Protein AF-0000000085128603 (afdb_homodimer)

Sequence (292 aa):
MKSALQQNFLMQQLGHCTRLAHATVRPHYAKHMLALDLKPSEFAVLSLISANPGASQRQIAETVMISQPNMAALMERLQVRGLLRREADPADRRLSLLYLTAEGERLHEEAAAQVEILEQEASRMLSAEDKQQLLRLLHKMIDCAGMKSALQQNFLMQQLGHCTRLAHATVRPHYAKHMLALDLKPSEFAVLSLISANPGASQRQIAETVMISQPNMAALMERLQVRGLLRREADPADRRLSLLYLTAEGERLHEEAAAQVEILEQEASRMLSAEDKQQLLRLLHKMIDCAG

Nearest PDB structures (foldseek):
  6c2s-assembly2_C  TM=9.410E-01  e=2.037E-11  Rhodopseudomonas palustris CGA009
  3bpx-assembly1_A  TM=8.427E-01  e=3.928E-09  unclassified
  7kfq-assembly1_A  TM=8.462E-01  e=2.223E-08  Variovorax paradoxus
  3bpv-assembly1_A-2  TM=8.275E-01  e=1.197E-08  unclassified
  5x80-assembly1_B  TM=7.811E-01  e=3.223E-08  Mycobacterium tuberculosis H37Rv

Radius of gyration: 20.98 Å; Cα contacts (8 Å, |Δi|>4): 357; chains: 2; bounding box: 38×61×46 Å

Foldseek 3Di:
DPDDDDCVVQCPDPVSVVVVVVVVLQVLLCVLCVVLPADPLRLQLLVVCAVPFFDWLVVSCVVSVHDSVVSVVSVVVCVVVVQKDWDADPVHRVTITIHGDPNNVVSSVVSVVSVVVSVVVVCVVPDPVRVVVVVVVVVVVVVVVD/DPDDDDCVVQCPDPVSVVVVVVVVLQVLLCVLCVVLPADPLRLQLLVVCAVPFFDWLVVSCVVSVHDSVRSVVSVVVCVVVVQKDWDADPVHRVTITIHGDPNNVVSSVVSVVSVVVSVVVSCVVPDPVRVVVVVVVVVVVVVVVD

Secondary structure (DSSP, 8-state):
-------TTGGG-HHHHHHHHHHHHHHHHHHHHGGGT--HHHHHHHHHHHHSTT-BHHHHHHHHT--HHHHHHHHHHHHHTTSEEEEE-SS-TTSEEEEE-HHHHHHHHHHHHHHHHHHHHHGGGS-HHHHHHHHHHHHHHHHHH-/-------TTGGG-HHHHHHHHHHHHHHHHHHHHGGGT--HHHHHHHHHHHHSTT-BHHHHHHHHT--HHHHHHHHHHHHHTTSEEEEE-SS-TTSEEEEE-HHHHHHHHHHHHHHHHHHHHHGGGS-HHHHHHHHHHHHHHHHHH-

Structure (mmCIF, N/CA/C/O backbone):
data_AF-0000000085128603-model_v1
#
loop_
_entity.id
_entity.type
_entity.pdbx_description
1 polymer 'Transcriptional regulator, MarR family'
#
loop_
_atom_site.group_PDB
_atom_site.id
_atom_site.type_symbol
_atom_site.label_atom_id
_atom_site.label_alt_id
_atom_site.label_comp_id
_atom_site.label_asym_id
_atom_site.label_entity_id
_atom_site.label_seq_id
_atom_site.pdbx_PDB_ins_code
_atom_site.Cartn_x
_atom_site.Cartn_y
_atom_site.Cartn_z
_atom_site.occupancy
_atom_site.B_iso_or_equiv
_atom_site.auth_seq_id
_atom_site.auth_comp_id
_atom_site.auth_asym_id
_atom_site.auth_atom_id
_atom_site.pdbx_PDB_model_num
ATOM 1 N N . MET A 1 1 ? 19.844 19.734 14.172 1 32.62 1 MET A N 1
ATOM 2 C CA . MET A 1 1 ? 19.438 18.344 14.094 1 32.62 1 MET A CA 1
ATOM 3 C C . MET A 1 1 ? 18 18.219 13.594 1 32.62 1 MET A C 1
ATOM 5 O O . MET A 1 1 ? 17.062 18.688 14.258 1 32.62 1 MET A O 1
ATOM 9 N N . LYS A 1 2 ? 17.594 18.672 12.32 1 47.44 2 LYS A N 1
ATOM 10 C CA . LYS A 1 2 ? 16.297 19.031 11.734 1 47.44 2 LYS A CA 1
ATOM 11 C C . LYS A 1 2 ? 15.195 18.094 12.219 1 47.44 2 LYS A C 1
ATOM 13 O O . LYS A 1 2 ? 15.32 16.875 12.117 1 47.44 2 LYS A O 1
ATOM 18 N N . SER A 1 3 ? 14.438 18.438 13.328 1 58 3 SER A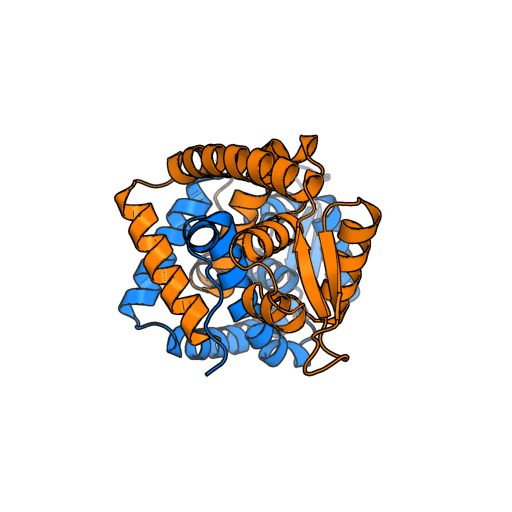 N 1
ATOM 19 C CA . SER A 1 3 ? 13.531 17.75 14.242 1 58 3 SER A CA 1
ATOM 20 C C . SER A 1 3 ? 12.445 17 13.477 1 58 3 SER A C 1
ATOM 22 O O . SER A 1 3 ? 11.977 17.469 12.438 1 58 3 SER A O 1
ATOM 24 N N . ALA A 1 4 ? 12.398 15.664 13.711 1 80.25 4 ALA A N 1
ATOM 25 C CA . ALA A 1 4 ? 11.359 14.797 13.172 1 80.25 4 ALA A CA 1
ATOM 26 C C . ALA A 1 4 ? 9.984 15.453 13.273 1 80.25 4 ALA A C 1
ATOM 28 O O . ALA A 1 4 ? 9.656 16.078 14.281 1 80.25 4 ALA A O 1
ATOM 29 N N . LEU A 1 5 ? 9.336 15.688 12.227 1 92.81 5 LEU A N 1
ATOM 30 C CA . LEU A 1 5 ? 8 16.281 12.18 1 92.81 5 LEU A CA 1
ATOM 31 C C . LEU A 1 5 ? 7.062 15.562 13.148 1 92.81 5 LEU A C 1
ATOM 33 O O . LEU A 1 5 ? 7.211 14.367 13.398 1 92.81 5 LEU A O 1
ATOM 37 N N . GLN A 1 6 ? 6.195 16.422 13.773 1 94.31 6 GLN A N 1
ATOM 38 C CA . GLN A 1 6 ? 5.133 15.828 14.586 1 94.31 6 GLN A CA 1
ATOM 39 C C . GLN A 1 6 ? 4.168 15.016 13.727 1 94.31 6 GLN A C 1
ATOM 41 O O . GLN A 1 6 ? 3.514 15.562 12.836 1 94.31 6 GLN A O 1
ATOM 46 N N . GLN A 1 7 ? 4.125 13.742 14 1 94.19 7 GLN A N 1
ATOM 47 C CA . GLN A 1 7 ? 3.328 12.836 13.18 1 94.19 7 GLN A CA 1
ATOM 48 C C . GLN A 1 7 ? 2.363 12.023 14.039 1 94.19 7 GLN A C 1
ATOM 50 O O . GLN A 1 7 ? 1.853 10.992 13.602 1 94.19 7 GLN A O 1
ATOM 55 N N . ASN A 1 8 ? 2.09 12.445 15.203 1 91.88 8 ASN A N 1
ATOM 56 C CA . ASN A 1 8 ? 1.395 11.625 16.188 1 91.88 8 ASN A CA 1
ATOM 57 C C . ASN A 1 8 ? 0.028 11.172 15.688 1 91.88 8 ASN A C 1
ATOM 59 O O . ASN A 1 8 ? -0.322 10 15.797 1 91.88 8 ASN A O 1
ATOM 63 N N . PHE A 1 9 ? -0.714 12.055 15.148 1 94 9 PHE A N 1
ATOM 64 C CA . PHE A 1 9 ? -2.049 11.719 14.664 1 94 9 PHE A CA 1
ATOM 65 C C . PHE A 1 9 ? -1.979 10.672 13.562 1 94 9 PHE A C 1
ATOM 67 O O . PHE A 1 9 ? -2.656 9.641 13.633 1 94 9 PHE A O 1
ATOM 74 N N . LEU A 1 10 ? -1.065 10.859 12.617 1 94.25 10 LEU A N 1
ATOM 75 C CA . LEU A 1 10 ? -0.979 9.992 11.445 1 94.25 10 LEU A CA 1
ATOM 76 C C . LEU A 1 10 ? -0.472 8.609 11.82 1 94.25 10 LEU A C 1
ATOM 78 O O . LEU A 1 10 ? -0.972 7.598 11.32 1 94.25 10 LEU A O 1
ATOM 82 N N . MET A 1 11 ? 0.439 8.578 12.773 1 94.62 11 MET A N 1
ATOM 83 C CA . MET A 1 11 ? 1.105 7.32 13.102 1 94.62 11 MET A CA 1
ATOM 84 C C . MET A 1 11 ? 0.212 6.445 13.977 1 94.62 11 MET A C 1
ATOM 86 O O . MET A 1 11 ? 0.561 5.305 14.281 1 94.62 11 MET A O 1
ATOM 90 N N . GLN A 1 12 ? -0.969 6.969 14.273 1 92.75 12 GLN A N 1
ATOM 91 C CA . GLN A 1 12 ? -1.958 6.172 14.992 1 92.75 12 GLN A CA 1
ATOM 92 C C . GLN A 1 12 ? -3.018 5.621 14.039 1 92.75 12 GLN A C 1
ATOM 94 O O . GLN A 1 12 ? -3.908 4.879 14.461 1 92.75 12 GLN A O 1
ATOM 99 N N . GLN A 1 13 ? -2.959 6.016 12.859 1 91.56 13 GLN A N 1
ATOM 100 C CA . GLN A 1 13 ? -3.916 5.555 11.859 1 91.56 13 GLN A CA 1
ATOM 101 C C . GLN A 1 13 ? -3.391 4.328 11.117 1 91.56 13 GLN A C 1
ATOM 103 O O . GLN A 1 13 ? -2.344 4.391 10.469 1 91.56 13 GLN A O 1
ATOM 108 N N . LEU A 1 14 ? -4.121 3.271 11.164 1 89.25 14 LEU A N 1
ATOM 109 C CA . LEU A 1 14 ? -3.711 2.012 10.555 1 89.25 14 LEU A CA 1
ATOM 110 C C . LEU A 1 14 ? -3.535 2.172 9.047 1 89.25 14 LEU A C 1
ATOM 112 O O . LEU A 1 14 ? -2.584 1.641 8.469 1 89.25 14 LEU A O 1
ATOM 116 N N . GLY A 1 15 ? -4.473 2.875 8.453 1 90.19 15 GLY A N 1
ATOM 117 C CA . GLY A 1 15 ? -4.371 3.1 7.023 1 90.19 15 GLY A CA 1
ATOM 118 C C . GLY A 1 15 ? -3.086 3.795 6.617 1 90.19 15 GLY A C 1
ATOM 119 O O . GLY A 1 15 ? -2.436 3.395 5.652 1 90.19 15 GLY A O 1
ATOM 120 N N . HIS A 1 16 ? -2.67 4.797 7.352 1 92.88 16 HIS A N 1
ATOM 121 C CA . HIS A 1 16 ? -1.437 5.527 7.074 1 92.88 16 HIS A CA 1
ATOM 122 C C . HIS A 1 16 ? -0.213 4.648 7.32 1 92.88 16 HIS A C 1
ATOM 124 O O . HIS A 1 16 ? 0.698 4.602 6.488 1 92.88 16 HIS A O 1
ATOM 130 N N . CYS A 1 17 ? -0.199 3.898 8.375 1 93.25 17 CYS A N 1
ATOM 131 C CA . CYS A 1 17 ? 0.954 3.078 8.734 1 93.25 17 CYS A CA 1
ATOM 132 C C . CYS A 1 17 ? 1.127 1.924 7.754 1 93.25 17 CYS A C 1
ATOM 134 O O . CYS A 1 17 ? 2.252 1.555 7.418 1 93.25 17 CYS A O 1
ATOM 136 N N . THR A 1 18 ? 0.013 1.341 7.305 1 92.06 18 THR A N 1
ATOM 137 C CA . THR A 1 18 ? 0.113 0.274 6.316 1 92.06 18 THR A CA 1
ATOM 138 C C . THR A 1 18 ? 0.645 0.813 4.992 1 92.06 18 THR A C 1
ATOM 140 O O . THR A 1 18 ? 1.434 0.15 4.316 1 92.06 18 THR A O 1
ATOM 143 N N . ARG A 1 19 ? 0.209 1.965 4.66 1 92.44 19 ARG A N 1
ATOM 144 C CA . ARG A 1 19 ? 0.72 2.609 3.455 1 92.44 19 ARG A CA 1
ATOM 145 C C . ARG A 1 19 ? 2.223 2.846 3.557 1 92.44 19 ARG A C 1
ATOM 147 O O . ARG A 1 19 ? 2.967 2.553 2.617 1 92.44 19 ARG A O 1
ATOM 154 N N . LEU A 1 20 ? 2.697 3.434 4.648 1 93.12 20 LEU A N 1
ATOM 155 C CA . LEU A 1 20 ? 4.117 3.701 4.844 1 93.12 20 LEU A CA 1
ATOM 156 C C . LEU A 1 20 ? 4.918 2.402 4.867 1 93.12 20 LEU A C 1
ATOM 158 O O . LEU A 1 20 ? 6.016 2.334 4.312 1 93.12 20 LEU A O 1
ATOM 162 N N . ALA A 1 21 ? 4.375 1.409 5.531 1 91.19 21 ALA A N 1
ATOM 163 C CA . ALA A 1 21 ? 5.043 0.112 5.57 1 91.19 21 ALA A CA 1
ATOM 164 C C . ALA A 1 21 ? 5.238 -0.445 4.16 1 91.19 21 ALA A C 1
ATOM 166 O O . ALA A 1 21 ? 6.316 -0.941 3.826 1 91.19 21 ALA A O 1
ATOM 167 N N . HIS A 1 22 ? 4.18 -0.382 3.4 1 90.56 22 HIS A N 1
ATOM 168 C CA . HIS A 1 22 ? 4.273 -0.838 2.018 1 90.56 22 HIS A CA 1
ATOM 169 C C . HIS A 1 22 ? 5.312 -0.032 1.242 1 90.56 22 HIS A C 1
ATOM 171 O O . HIS A 1 22 ? 6.09 -0.595 0.471 1 90.56 22 HIS A O 1
ATOM 177 N N . ALA A 1 23 ? 5.398 1.259 1.469 1 90.06 23 ALA A N 1
ATOM 178 C CA . ALA A 1 23 ? 6.336 2.141 0.783 1 90.06 23 ALA A CA 1
ATOM 179 C C . ALA A 1 23 ? 7.777 1.805 1.157 1 90.06 23 ALA A C 1
ATOM 181 O O . ALA A 1 23 ? 8.695 2 0.358 1 90.06 23 ALA A O 1
ATOM 182 N N . THR A 1 24 ? 7.992 1.312 2.318 1 87.62 24 THR A N 1
ATOM 183 C CA . THR A 1 24 ? 9.32 0.945 2.793 1 87.62 24 THR A CA 1
ATOM 184 C C . THR A 1 24 ? 9.844 -0.277 2.045 1 87.62 24 THR A C 1
ATOM 186 O O . THR A 1 24 ? 11.055 -0.405 1.82 1 87.62 24 THR A O 1
ATOM 189 N N . VAL A 1 25 ? 8.922 -1.116 1.604 1 85.62 25 VAL A N 1
ATOM 190 C CA . VAL A 1 25 ? 9.32 -2.391 1.017 1 85.62 25 VAL A CA 1
ATOM 191 C C . VAL A 1 25 ? 9.477 -2.238 -0.496 1 85.62 25 VAL A C 1
ATOM 193 O O . VAL A 1 25 ? 10.258 -2.953 -1.122 1 85.62 25 VAL A O 1
ATOM 196 N N . ARG A 1 26 ? 8.758 -1.316 -1.079 1 86.75 26 ARG A N 1
ATOM 197 C CA . ARG A 1 26 ? 8.641 -1.174 -2.525 1 86.75 26 ARG A CA 1
ATOM 198 C C . ARG A 1 26 ? 10 -0.926 -3.168 1 86.75 26 ARG A C 1
ATOM 200 O O . ARG A 1 26 ? 10.336 -1.54 -4.184 1 86.75 26 ARG A O 1
ATOM 207 N N . PRO A 1 27 ? 10.867 -0.055 -2.551 1 84.06 27 PRO A N 1
ATOM 208 C CA . PRO A 1 27 ? 12.172 0.168 -3.178 1 84.06 27 PRO A CA 1
ATOM 209 C C . PRO A 1 27 ? 13.055 -1.078 -3.164 1 84.06 27 PRO A C 1
ATOM 211 O O . PRO A 1 27 ? 13.844 -1.288 -4.086 1 84.06 27 PRO A O 1
ATOM 214 N N . HIS A 1 28 ? 12.953 -1.893 -2.18 1 83.81 28 HIS A N 1
ATOM 215 C CA . HIS A 1 28 ? 13.711 -3.135 -2.113 1 83.81 28 HIS A CA 1
ATOM 216 C C . HIS A 1 28 ? 13.25 -4.125 -3.176 1 83.81 28 HIS A C 1
ATOM 218 O O . HIS A 1 28 ? 14.062 -4.816 -3.785 1 83.81 28 HIS A O 1
ATOM 224 N N . TYR A 1 29 ? 11.977 -4.172 -3.354 1 86.5 29 TYR A N 1
ATOM 225 C CA . TYR A 1 29 ? 11.438 -5.02 -4.414 1 86.5 29 TYR A CA 1
ATOM 226 C C . TYR A 1 29 ? 11.93 -4.559 -5.781 1 86.5 29 TYR A C 1
ATOM 228 O O . TYR A 1 29 ? 12.391 -5.375 -6.586 1 86.5 29 TYR A O 1
ATOM 236 N N . ALA A 1 30 ? 11.852 -3.277 -6.016 1 84.31 30 ALA A N 1
ATOM 237 C CA . ALA A 1 30 ? 12.266 -2.715 -7.297 1 84.31 30 ALA A CA 1
ATOM 238 C C . ALA A 1 30 ? 13.734 -3.039 -7.59 1 84.31 30 ALA A C 1
ATOM 240 O O . ALA A 1 30 ? 14.078 -3.383 -8.719 1 84.31 30 ALA A O 1
ATOM 241 N N . LYS A 1 31 ? 14.5 -2.912 -6.613 1 84.56 31 LYS A N 1
ATOM 242 C CA . LYS A 1 31 ? 15.922 -3.17 -6.766 1 84.56 31 LYS A CA 1
ATOM 243 C C . LYS A 1 31 ? 16.188 -4.625 -7.152 1 84.56 31 LYS A C 1
ATOM 245 O O . LYS A 1 31 ? 16.969 -4.898 -8.062 1 84.56 31 LYS A O 1
ATOM 250 N N . HIS A 1 32 ? 15.477 -5.547 -6.488 1 85.06 32 HIS A N 1
ATOM 251 C CA . HIS A 1 32 ? 15.742 -6.969 -6.68 1 85.06 32 HIS A CA 1
ATOM 252 C C . HIS A 1 32 ? 15.016 -7.508 -7.906 1 85.06 32 HIS A C 1
ATOM 254 O O . HIS A 1 32 ? 15.484 -8.445 -8.547 1 85.06 32 HIS A O 1
ATOM 260 N N . MET A 1 33 ? 13.922 -6.848 -8.305 1 88.44 33 MET A N 1
ATOM 261 C CA . MET A 1 33 ? 13.078 -7.398 -9.359 1 88.44 33 MET A CA 1
ATOM 262 C C . MET A 1 33 ? 13.289 -6.652 -10.672 1 88.44 33 MET A C 1
ATOM 264 O O . MET A 1 33 ? 12.703 -7.008 -11.695 1 88.44 33 MET A O 1
ATOM 268 N N . LEU A 1 34 ? 14.141 -5.633 -10.602 1 81.44 34 LEU A N 1
ATOM 269 C CA . LEU A 1 34 ? 14.406 -4.801 -11.766 1 81.44 34 LEU A CA 1
ATOM 270 C C . LEU A 1 34 ? 14.828 -5.656 -12.961 1 81.44 34 LEU A C 1
ATOM 272 O O . LEU A 1 34 ? 14.32 -5.473 -14.07 1 81.44 34 LEU A O 1
ATOM 276 N N . ALA A 1 35 ? 15.672 -6.602 -12.75 1 84.75 35 ALA A N 1
ATOM 277 C CA . ALA A 1 35 ? 16.25 -7.422 -13.812 1 84.75 35 ALA A CA 1
ATOM 278 C C . ALA A 1 35 ? 15.195 -8.352 -14.422 1 84.75 35 ALA A C 1
ATOM 280 O O . ALA A 1 35 ? 15.328 -8.773 -15.57 1 84.75 35 ALA A O 1
ATOM 281 N N . LEU A 1 36 ? 14.148 -8.633 -13.703 1 91.25 36 LEU A N 1
ATOM 282 C CA . LEU A 1 36 ? 13.156 -9.602 -14.156 1 91.25 36 LEU A CA 1
ATOM 283 C C . LEU A 1 36 ? 11.953 -8.906 -14.781 1 91.25 36 LEU A C 1
ATOM 285 O O . LEU A 1 36 ? 11.094 -9.555 -15.375 1 91.25 36 LEU A O 1
ATOM 289 N N . ASP A 1 37 ? 11.891 -7.621 -14.695 1 89.94 37 ASP A N 1
ATOM 290 C CA . ASP A 1 37 ? 10.805 -6.816 -15.25 1 89.94 37 ASP A CA 1
ATOM 291 C C . ASP A 1 37 ? 9.445 -7.328 -14.773 1 89.94 37 ASP A C 1
ATOM 293 O O . ASP A 1 37 ? 8.547 -7.566 -15.586 1 89.94 37 ASP A O 1
ATOM 297 N N . LEU A 1 38 ? 9.297 -7.641 -13.539 1 93.31 38 LEU A N 1
ATOM 298 C CA . LEU A 1 38 ? 8.07 -8.125 -12.914 1 93.31 38 LEU A CA 1
ATOM 299 C C . LEU A 1 38 ? 7.617 -7.188 -11.805 1 93.31 38 LEU A C 1
ATOM 301 O O . LEU A 1 38 ? 8.359 -6.949 -10.844 1 93.31 38 LEU A O 1
ATOM 305 N N . LYS A 1 39 ? 6.488 -6.629 -11.961 1 92.75 39 LYS A N 1
ATOM 306 C CA . LYS A 1 39 ? 5.887 -5.84 -10.891 1 92.75 39 LYS A CA 1
ATOM 307 C C . LYS A 1 39 ? 5.375 -6.734 -9.766 1 92.75 39 LYS A C 1
ATOM 309 O O . LYS A 1 39 ? 5.113 -7.922 -9.977 1 92.75 39 LYS A O 1
ATOM 314 N N . PRO A 1 40 ? 5.203 -6.148 -8.586 1 92.75 40 PRO A N 1
ATOM 315 C CA . PRO A 1 40 ? 4.746 -6.945 -7.449 1 92.75 40 PRO A CA 1
ATOM 316 C C . PRO A 1 40 ? 3.428 -7.664 -7.723 1 92.75 40 PRO A C 1
ATOM 318 O O . PRO A 1 40 ? 3.275 -8.836 -7.375 1 92.75 40 PRO A O 1
ATOM 321 N N . SER A 1 41 ? 2.479 -6.957 -8.359 1 94 41 SER A N 1
ATOM 322 C CA . SER A 1 41 ? 1.188 -7.566 -8.664 1 94 41 SER A CA 1
ATOM 323 C C . SER A 1 41 ? 1.341 -8.703 -9.672 1 94 41 SER A C 1
ATOM 325 O O . SER A 1 41 ? 0.648 -9.719 -9.586 1 94 41 SER A O 1
ATOM 327 N N . GLU A 1 42 ? 2.191 -8.492 -10.633 1 95.5 42 GLU A N 1
ATOM 328 C CA . GLU A 1 42 ? 2.445 -9.547 -11.609 1 95.5 42 GLU A CA 1
ATOM 329 C C . GLU A 1 42 ? 3.082 -10.766 -10.961 1 95.5 42 GLU A C 1
ATOM 331 O O . GLU A 1 42 ? 2.707 -11.906 -11.266 1 95.5 42 GLU A O 1
ATOM 336 N N . PHE A 1 43 ? 4.027 -10.492 -10.117 1 95.88 43 PHE A N 1
ATOM 337 C CA . PHE A 1 43 ? 4.652 -11.586 -9.383 1 95.88 43 PHE A CA 1
ATOM 338 C C . PHE A 1 43 ? 3.615 -12.352 -8.562 1 95.88 43 PHE A C 1
ATOM 340 O O . PHE A 1 43 ? 3.613 -13.586 -8.547 1 95.88 43 PHE A O 1
ATOM 347 N N . ALA A 1 44 ? 2.789 -11.664 -7.844 1 96.69 44 ALA A N 1
ATOM 348 C CA . ALA A 1 44 ? 1.752 -12.289 -7.027 1 96.69 44 ALA A CA 1
ATOM 349 C C . ALA A 1 44 ? 0.838 -13.164 -7.883 1 96.69 44 ALA A C 1
ATOM 351 O O . ALA A 1 44 ? 0.489 -14.281 -7.484 1 96.69 44 ALA A O 1
ATOM 352 N N . VAL A 1 45 ? 0.512 -12.672 -9.023 1 97.19 45 VAL A N 1
ATOM 353 C CA . VAL A 1 45 ? -0.376 -13.398 -9.922 1 97.19 45 VAL A CA 1
ATOM 354 C C . VAL A 1 45 ? 0.313 -14.664 -10.422 1 97.19 45 VAL A C 1
ATOM 356 O O . VAL A 1 45 ? -0.269 -15.75 -10.375 1 97.19 45 VAL A O 1
ATOM 359 N N . LEU A 1 46 ? 1.561 -14.539 -10.867 1 97.75 46 LEU A N 1
ATOM 360 C CA . LEU A 1 46 ? 2.312 -15.711 -11.305 1 97.75 46 LEU A CA 1
ATOM 361 C C . LEU A 1 46 ? 2.414 -16.734 -10.188 1 97.75 46 LEU A C 1
ATOM 363 O O . LEU A 1 46 ? 2.273 -17.938 -10.43 1 97.75 46 LEU A O 1
ATOM 367 N N . SER A 1 47 ? 2.674 -16.266 -9.031 1 97.94 47 SER A N 1
ATOM 368 C CA . SER A 1 47 ? 2.807 -17.156 -7.875 1 97.94 47 SER A CA 1
ATOM 369 C C . SER A 1 47 ? 1.509 -17.906 -7.602 1 97.94 47 SER A C 1
ATOM 371 O O . SER A 1 47 ? 1.529 -19.109 -7.324 1 97.94 47 SER A O 1
ATOM 373 N N . LEU A 1 48 ? 0.371 -17.234 -7.688 1 97.62 48 LEU A N 1
ATOM 374 C CA . LEU A 1 48 ? -0.923 -17.859 -7.438 1 97.62 48 LEU A CA 1
ATOM 375 C C . LEU A 1 48 ? -1.242 -18.891 -8.508 1 97.62 48 LEU A C 1
ATOM 377 O O . LEU A 1 48 ? -1.719 -19.984 -8.195 1 97.62 48 LEU A O 1
ATOM 381 N N . ILE A 1 49 ? -0.995 -18.516 -9.727 1 98 49 ILE A N 1
ATOM 382 C CA . ILE A 1 49 ? -1.271 -19.453 -10.82 1 98 49 ILE A CA 1
ATOM 383 C C . ILE A 1 49 ? -0.387 -20.688 -10.688 1 98 49 ILE A C 1
ATOM 385 O O . ILE A 1 49 ? -0.857 -21.812 -10.859 1 98 49 ILE A O 1
ATOM 389 N N . SER A 1 50 ? 0.9 -20.469 -10.422 1 98.06 50 SER A N 1
ATOM 390 C CA . SER A 1 50 ? 1.834 -21.562 -10.242 1 98.06 50 SER A CA 1
ATOM 391 C C . SER A 1 50 ? 1.344 -22.531 -9.172 1 98.06 50 SER A C 1
ATOM 393 O O . SER A 1 50 ? 1.394 -23.75 -9.359 1 98.06 50 SER A O 1
ATOM 395 N N . ALA A 1 51 ? 0.824 -22.016 -8.102 1 97.56 51 ALA A N 1
ATOM 396 C CA . ALA A 1 51 ? 0.387 -22.812 -6.961 1 97.56 51 ALA A CA 1
ATOM 397 C C . ALA A 1 51 ? -1.006 -23.391 -7.199 1 97.56 51 ALA A C 1
ATOM 399 O O . ALA A 1 51 ? -1.436 -24.297 -6.488 1 97.56 51 ALA A O 1
ATOM 400 N N . ASN A 1 52 ? -1.772 -22.828 -8.148 1 97.75 52 ASN A N 1
ATOM 401 C CA . ASN A 1 52 ? -3.158 -23.219 -8.398 1 97.75 52 ASN A CA 1
ATOM 402 C C . ASN A 1 52 ? -3.439 -23.344 -9.891 1 97.75 52 ASN A C 1
ATOM 404 O O . ASN A 1 52 ? -4.281 -22.625 -10.438 1 97.75 52 ASN A O 1
ATOM 408 N N . PRO A 1 53 ? -2.771 -24.328 -10.555 1 97.31 53 PRO A N 1
ATOM 409 C CA . PRO A 1 53 ? -3.053 -24.484 -11.984 1 97.31 53 PRO A CA 1
ATOM 410 C C . PRO A 1 53 ? -4.539 -24.703 -12.273 1 97.31 53 PRO A C 1
ATOM 412 O O . PRO A 1 53 ? -5.188 -25.516 -11.602 1 97.31 53 PRO A O 1
ATOM 415 N N . GLY A 1 54 ? -5.051 -23.844 -13.164 1 96.44 54 GLY A N 1
ATOM 416 C CA . GLY A 1 54 ? -6.445 -23.984 -13.539 1 96.44 54 GLY A CA 1
ATOM 417 C C . GLY A 1 54 ? -7.367 -23.062 -12.781 1 96.44 54 GLY A C 1
ATOM 418 O O . GLY A 1 54 ? -8.586 -23.062 -13 1 96.44 54 GLY A O 1
ATOM 419 N N . ALA A 1 55 ? -6.836 -22.25 -11.898 1 96.12 55 ALA A N 1
ATOM 420 C CA . ALA A 1 55 ? -7.656 -21.25 -11.234 1 96.12 55 ALA A CA 1
ATOM 421 C C . ALA A 1 55 ? -8.188 -20.219 -12.234 1 96.12 55 ALA A C 1
ATOM 423 O O . ALA A 1 55 ? -7.512 -19.891 -13.211 1 96.12 55 ALA A O 1
ATOM 424 N N . SER A 1 56 ? -9.352 -19.672 -11.961 1 95.25 56 SER A N 1
ATOM 425 C CA . SER A 1 56 ? -9.953 -18.703 -12.867 1 95.25 56 SER A CA 1
ATOM 426 C C . SER A 1 56 ? -9.383 -17.297 -12.633 1 95.25 56 SER A C 1
ATOM 428 O O . SER A 1 56 ? -8.898 -17 -11.539 1 95.25 56 SER A O 1
ATOM 430 N N . GLN A 1 57 ? -9.43 -16.531 -13.711 1 94.62 57 GLN A N 1
ATOM 431 C CA . GLN A 1 57 ? -8.992 -15.141 -13.602 1 94.62 57 GLN A CA 1
ATOM 432 C C . GLN A 1 57 ? -9.734 -14.414 -12.484 1 94.62 57 GLN A C 1
ATOM 434 O O . GLN A 1 57 ? -9.141 -13.617 -11.758 1 94.62 57 GLN A O 1
ATOM 439 N N . ARG A 1 58 ? -10.969 -14.711 -12.312 1 93.19 58 ARG A N 1
ATOM 440 C CA . ARG A 1 58 ? -11.789 -14.094 -11.281 1 93.19 58 ARG A CA 1
ATOM 441 C C . ARG A 1 58 ? -11.273 -14.453 -9.891 1 93.19 58 ARG A C 1
ATOM 443 O O . ARG A 1 58 ? -11.125 -13.578 -9.039 1 93.19 58 ARG A O 1
ATOM 450 N N . GLN A 1 59 ? -11.016 -15.688 -9.664 1 94.5 59 GLN A N 1
ATOM 451 C CA . GLN A 1 59 ? -10.508 -16.156 -8.375 1 94.5 59 GLN A CA 1
ATOM 452 C C . GLN A 1 59 ? -9.172 -15.492 -8.047 1 94.5 59 GLN A C 1
ATOM 454 O O . GLN A 1 59 ? -8.938 -15.07 -6.914 1 94.5 59 GLN A O 1
ATOM 459 N N . ILE A 1 60 ? -8.312 -15.414 -9.07 1 96.38 60 ILE A N 1
ATOM 460 C CA . ILE A 1 60 ? -6.988 -14.836 -8.891 1 96.38 60 ILE A CA 1
ATOM 461 C C . ILE A 1 60 ? -7.117 -13.352 -8.539 1 96.38 60 ILE A C 1
ATOM 463 O O . ILE A 1 60 ? -6.512 -12.875 -7.578 1 96.38 60 ILE A O 1
ATOM 467 N N . ALA A 1 61 ? -7.934 -12.648 -9.297 1 95.25 61 ALA A N 1
ATOM 468 C CA . ALA A 1 61 ? -8.133 -11.219 -9.086 1 95.25 61 ALA A CA 1
ATOM 469 C C . ALA A 1 61 ? -8.648 -10.93 -7.68 1 95.25 61 ALA A C 1
ATOM 471 O O . ALA A 1 61 ? -8.141 -10.047 -6.988 1 95.25 61 ALA A O 1
ATOM 472 N N . GLU A 1 62 ? -9.641 -11.719 -7.203 1 93.12 62 GLU A N 1
ATOM 473 C CA . GLU A 1 62 ? -10.227 -11.562 -5.879 1 93.12 62 GLU A CA 1
ATOM 474 C C . GLU A 1 62 ? -9.203 -11.82 -4.777 1 93.12 62 GLU A C 1
ATOM 476 O O . GLU A 1 62 ? -9.148 -11.094 -3.789 1 93.12 62 GLU A O 1
ATOM 481 N N . THR A 1 63 ? -8.398 -12.805 -5.008 1 93.62 63 THR A N 1
ATOM 482 C CA . THR A 1 63 ? -7.43 -13.219 -3.994 1 93.62 63 THR A CA 1
ATOM 483 C C . THR A 1 63 ? -6.348 -12.156 -3.814 1 93.62 63 THR A C 1
ATOM 485 O O . THR A 1 63 ? -5.934 -11.867 -2.689 1 93.62 63 THR A O 1
ATOM 488 N N . VAL A 1 64 ? -5.879 -11.508 -4.898 1 94.06 64 VAL A N 1
ATOM 489 C CA . VAL A 1 64 ? -4.809 -10.523 -4.809 1 94.06 64 VAL A CA 1
ATOM 490 C C . VAL A 1 64 ? -5.41 -9.117 -4.715 1 94.06 64 VAL A C 1
ATOM 492 O O . VAL A 1 64 ? -4.684 -8.125 -4.723 1 94.06 64 VAL A O 1
ATOM 495 N N . MET A 1 65 ? -6.719 -8.992 -4.676 1 92.88 65 MET A N 1
ATOM 496 C CA . MET A 1 65 ? -7.449 -7.738 -4.504 1 92.88 65 MET A CA 1
ATOM 497 C C . MET A 1 65 ? -7.098 -6.75 -5.613 1 92.88 65 MET A C 1
ATOM 499 O O . MET A 1 65 ? -6.773 -5.594 -5.336 1 92.88 65 MET A O 1
ATOM 503 N N . ILE A 1 66 ? -7.137 -7.207 -6.777 1 94.31 66 ILE A N 1
ATOM 504 C CA . ILE A 1 66 ? -7.016 -6.406 -7.992 1 94.31 66 ILE A CA 1
ATOM 505 C C . ILE A 1 66 ? -8.352 -6.383 -8.734 1 94.31 66 ILE A C 1
ATOM 507 O O . ILE A 1 66 ? -9.031 -7.406 -8.828 1 94.31 66 ILE A O 1
ATOM 511 N N . SER A 1 67 ? -8.766 -5.188 -9.164 1 93.69 67 SER A N 1
ATOM 512 C CA . SER A 1 67 ? -10.016 -5.086 -9.898 1 93.69 67 SER A CA 1
ATOM 513 C C . SER A 1 67 ? -9.977 -5.91 -11.18 1 93.69 67 SER A C 1
ATOM 515 O O . SER A 1 67 ? -8.906 -6.121 -11.758 1 93.69 67 SER A O 1
ATOM 517 N N . GLN A 1 68 ? -11.109 -6.285 -11.664 1 93.19 68 GLN A N 1
ATOM 518 C CA . GLN A 1 68 ? -11.195 -7.152 -12.836 1 93.19 68 GLN A CA 1
ATOM 519 C C . GLN A 1 68 ? -10.641 -6.457 -14.078 1 93.19 68 GLN A C 1
ATOM 521 O O . GLN A 1 68 ? -9.898 -7.059 -14.852 1 93.19 68 GLN A O 1
ATOM 526 N N . PRO A 1 69 ? -10.977 -5.184 -14.266 1 94.31 69 PRO A N 1
ATOM 527 C CA . PRO A 1 69 ? -10.391 -4.516 -15.43 1 94.31 69 PRO A CA 1
ATOM 528 C C . PRO A 1 69 ? -8.859 -4.473 -15.375 1 94.31 69 PRO A C 1
ATOM 530 O O . PRO A 1 69 ? -8.203 -4.727 -16.391 1 94.31 69 PRO A O 1
ATOM 533 N N . ASN A 1 70 ? -8.305 -4.16 -14.18 1 95.5 70 ASN A N 1
ATOM 534 C CA . ASN A 1 70 ? -6.852 -4.137 -14.031 1 95.5 70 ASN A CA 1
ATOM 535 C C . ASN A 1 70 ? -6.246 -5.527 -14.188 1 95.5 70 ASN A C 1
ATOM 537 O O . ASN A 1 70 ? -5.152 -5.676 -14.742 1 95.5 70 ASN A O 1
ATOM 541 N N . MET A 1 71 ? -6.969 -6.504 -13.742 1 95.94 71 MET A N 1
ATOM 542 C CA . MET A 1 71 ? -6.523 -7.887 -13.875 1 95.94 71 MET A CA 1
ATOM 543 C C . MET A 1 71 ? -6.48 -8.305 -15.344 1 95.94 71 MET A C 1
ATOM 545 O O . MET A 1 71 ? -5.516 -8.938 -15.789 1 95.94 71 MET A O 1
ATOM 549 N N . ALA A 1 72 ? -7.539 -7.938 -16.078 1 95.38 72 ALA A N 1
ATOM 550 C CA . ALA A 1 72 ? -7.594 -8.273 -17.5 1 95.38 72 ALA A CA 1
ATOM 551 C C . ALA A 1 72 ? -6.395 -7.695 -18.25 1 95.38 72 ALA A C 1
ATOM 553 O O . ALA A 1 72 ? -5.758 -8.383 -19.047 1 95.38 72 ALA A O 1
ATOM 554 N N . ALA A 1 73 ? -6.121 -6.438 -17.938 1 96.75 73 ALA A N 1
ATOM 555 C CA . ALA A 1 73 ? -4.977 -5.781 -18.562 1 96.75 73 ALA A CA 1
ATOM 556 C C . ALA A 1 73 ? -3.67 -6.469 -18.172 1 96.75 73 ALA A C 1
ATOM 558 O O . ALA A 1 73 ? -2.799 -6.68 -19.031 1 96.75 73 ALA A O 1
ATOM 559 N N . LEU A 1 74 ? -3.516 -6.809 -16.953 1 96.56 74 LEU A N 1
ATOM 560 C CA . LEU A 1 74 ? -2.338 -7.5 -16.438 1 96.56 74 LEU A CA 1
ATOM 561 C C . LEU A 1 74 ? -2.184 -8.867 -17.094 1 96.56 74 LEU A C 1
ATOM 563 O O . LEU A 1 74 ? -1.084 -9.234 -17.516 1 96.56 74 LEU A O 1
ATOM 567 N N . MET A 1 75 ? -3.264 -9.578 -17.234 1 96 75 MET A N 1
ATOM 568 C CA . MET A 1 75 ? -3.256 -10.898 -17.859 1 96 75 MET A CA 1
ATOM 569 C C . MET A 1 75 ? -2.822 -10.805 -19.312 1 96 75 MET A C 1
ATOM 571 O O . MET A 1 75 ? -2.047 -11.641 -19.797 1 96 75 MET A O 1
ATOM 575 N N . GLU A 1 76 ? -3.4 -9.844 -19.984 1 96.19 76 GLU A N 1
ATOM 576 C CA . GLU A 1 76 ? -3.041 -9.641 -21.375 1 96.19 76 GLU A CA 1
ATOM 577 C C . GLU A 1 76 ? -1.541 -9.406 -21.531 1 96.19 76 GLU A C 1
ATOM 579 O O . GLU A 1 76 ? -0.902 -9.992 -22.406 1 96.19 76 GLU A O 1
ATOM 584 N N . ARG A 1 77 ? -0.954 -8.609 -20.688 1 96.25 77 ARG A N 1
ATOM 585 C CA . ARG A 1 77 ? 0.473 -8.305 -20.734 1 96.25 77 ARG A CA 1
ATOM 586 C C . ARG A 1 77 ? 1.306 -9.562 -20.5 1 96.25 77 ARG A C 1
ATOM 588 O O . ARG A 1 77 ? 2.283 -9.805 -21.203 1 96.25 77 ARG A O 1
ATOM 595 N N . LEU A 1 78 ? 0.926 -10.375 -19.547 1 97 78 LEU A N 1
ATOM 596 C CA . LEU A 1 78 ? 1.659 -11.586 -19.219 1 97 78 LEU A CA 1
ATOM 597 C C . LEU A 1 78 ? 1.53 -12.625 -20.328 1 97 78 LEU A C 1
ATOM 599 O O . LEU A 1 78 ? 2.479 -13.359 -20.609 1 97 78 LEU A O 1
ATOM 603 N N . GLN A 1 79 ? 0.328 -12.695 -20.891 1 96.75 79 GLN A N 1
ATOM 604 C CA . GLN A 1 79 ? 0.103 -13.617 -22 1 96.75 79 GLN A CA 1
ATOM 605 C C . GLN A 1 79 ? 0.936 -13.234 -23.219 1 96.75 79 GLN A C 1
ATOM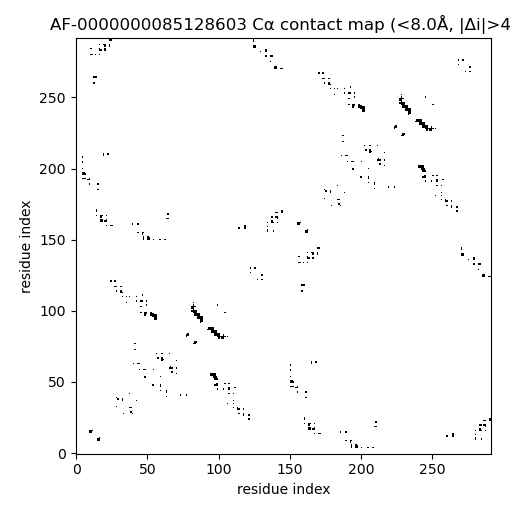 607 O O . GLN A 1 79 ? 1.514 -14.102 -23.875 1 96.75 79 GLN A O 1
ATOM 612 N N . VAL A 1 80 ? 0.974 -11.914 -23.562 1 96.56 80 VAL A N 1
ATOM 613 C CA . VAL A 1 80 ? 1.754 -11.406 -24.688 1 96.56 80 VAL A CA 1
ATOM 614 C C . VAL A 1 80 ? 3.234 -11.711 -24.469 1 96.56 80 VAL A C 1
ATOM 616 O O . VAL A 1 80 ? 3.957 -12.023 -25.422 1 96.56 80 VAL A O 1
ATOM 619 N N . ARG A 1 81 ? 3.709 -11.688 -23.219 1 96.56 81 ARG A N 1
ATOM 620 C CA . ARG A 1 81 ? 5.09 -12.008 -22.859 1 96.56 81 ARG A CA 1
ATOM 621 C C . ARG A 1 81 ? 5.336 -13.508 -22.891 1 96.56 81 ARG A C 1
ATOM 623 O O . ARG A 1 81 ? 6.457 -13.969 -22.656 1 96.56 81 ARG A O 1
ATOM 630 N N . GLY A 1 82 ? 4.27 -14.281 -23.109 1 97.75 82 GLY A N 1
ATOM 631 C CA . GLY A 1 82 ? 4.371 -15.734 -23.219 1 97.75 82 GLY A CA 1
ATOM 632 C C . GLY A 1 82 ? 4.488 -16.422 -21.875 1 97.75 82 GLY A C 1
ATOM 633 O O . GLY A 1 82 ? 5 -17.547 -21.781 1 97.75 82 GLY A O 1
ATOM 634 N N . LEU A 1 83 ? 4.035 -15.836 -20.766 1 98.25 83 LEU A N 1
ATOM 635 C CA . LEU A 1 83 ? 4.277 -16.344 -19.422 1 98.25 83 LEU A CA 1
ATOM 636 C C . LEU A 1 83 ? 3.098 -17.188 -18.938 1 98.25 83 LEU A C 1
ATOM 638 O O . LEU A 1 83 ? 3.23 -17.969 -17.984 1 98.25 83 LEU A O 1
ATOM 642 N N . LEU A 1 84 ? 1.923 -16.938 -19.547 1 97.81 84 LEU A N 1
ATOM 643 C CA . LEU A 1 84 ? 0.774 -17.75 -19.141 1 97.81 84 LEU A CA 1
ATOM 644 C C . LEU A 1 84 ? -0.117 -18.062 -20.328 1 97.81 84 LEU A C 1
ATOM 646 O O . LEU A 1 84 ? 0.029 -17.453 -21.406 1 97.81 84 LEU A O 1
ATOM 650 N N . ARG A 1 85 ? -0.929 -19.062 -20.203 1 96.94 85 ARG A N 1
ATOM 651 C CA . ARG A 1 85 ? -1.945 -19.438 -21.188 1 96.94 85 ARG A CA 1
ATOM 652 C C . ARG A 1 85 ? -3.318 -19.547 -20.531 1 96.94 85 ARG A C 1
ATOM 654 O O . ARG A 1 85 ? -3.422 -19.812 -19.328 1 96.94 85 ARG A O 1
ATOM 661 N N . ARG A 1 86 ? -4.246 -19.344 -21.375 1 95.38 86 ARG A N 1
ATOM 662 C CA . ARG A 1 86 ? -5.641 -19.375 -20.938 1 95.38 86 ARG A CA 1
ATOM 663 C C . ARG A 1 86 ? -6.398 -20.516 -21.625 1 95.38 86 ARG A C 1
ATOM 665 O O . ARG A 1 86 ? -6.188 -20.766 -22.812 1 95.38 86 ARG A O 1
ATOM 672 N N . GLU A 1 87 ? -7.184 -21.156 -20.828 1 94.88 87 GLU A N 1
ATOM 673 C CA . GLU A 1 87 ? -8.078 -22.172 -21.375 1 94.88 87 GLU A CA 1
ATOM 674 C C . GLU A 1 87 ? -9.516 -21.938 -20.906 1 94.88 87 GLU A C 1
ATOM 676 O O . GLU A 1 87 ? -9.75 -21.516 -19.781 1 94.88 87 GLU A O 1
ATOM 681 N N . ALA A 1 88 ? -10.414 -22.219 -21.812 1 92.62 88 ALA A N 1
ATOM 682 C CA . ALA A 1 88 ? -11.82 -22.109 -21.422 1 92.62 88 ALA A CA 1
ATOM 683 C C . ALA A 1 88 ? -12.234 -23.281 -20.531 1 92.62 88 ALA A C 1
ATOM 685 O O . ALA A 1 88 ? -11.836 -24.422 -20.781 1 92.62 88 ALA A O 1
ATOM 686 N N . ASP A 1 89 ? -12.93 -22.969 -19.453 1 89.75 89 ASP A N 1
ATOM 687 C CA . ASP A 1 89 ? -13.5 -24.016 -18.625 1 89.75 89 ASP A CA 1
ATOM 688 C C . ASP A 1 89 ? -14.508 -24.859 -19.406 1 89.75 89 ASP A C 1
ATOM 690 O O . ASP A 1 89 ? -15.438 -24.312 -20.016 1 89.75 89 ASP A O 1
ATOM 694 N N . PRO A 1 90 ? -14.273 -26.094 -19.391 1 90.44 90 PRO A N 1
ATOM 695 C CA . PRO A 1 90 ? -15.203 -26.938 -20.141 1 90.44 90 PRO A CA 1
ATOM 696 C C . PRO A 1 90 ? -16.641 -26.859 -19.641 1 90.44 90 PRO A C 1
ATOM 698 O O . PRO A 1 90 ? -17.578 -27.031 -20.406 1 90.44 90 PRO A O 1
ATOM 701 N N . ALA A 1 91 ? -16.812 -26.609 -18.406 1 91.5 91 ALA A N 1
ATOM 702 C CA . ALA A 1 91 ? -18.141 -26.562 -17.797 1 91.5 91 ALA A CA 1
ATOM 703 C C . ALA A 1 91 ? -18.766 -25.172 -17.953 1 91.5 91 ALA A C 1
ATOM 705 O O . ALA A 1 91 ? -19.984 -25.031 -17.906 1 91.5 91 ALA A O 1
ATOM 706 N N . ASP A 1 92 ? -18.047 -24.203 -18.047 1 90.12 92 ASP A N 1
ATOM 707 C CA . ASP A 1 92 ? -18.469 -22.812 -18.219 1 90.12 92 ASP A CA 1
ATOM 708 C C . ASP A 1 92 ? -17.484 -22.047 -19.109 1 90.12 92 ASP A C 1
ATOM 710 O O . ASP A 1 92 ? -16.5 -21.484 -18.609 1 90.12 92 ASP A O 1
ATOM 714 N N . ARG A 1 93 ? -17.734 -21.922 -20.328 1 87.38 93 ARG A N 1
ATOM 715 C CA . ARG A 1 93 ? -16.828 -21.391 -21.328 1 87.38 93 ARG A CA 1
ATOM 716 C C . ARG A 1 93 ? -16.516 -19.922 -21.062 1 87.38 93 ARG A C 1
ATOM 718 O O . ARG A 1 93 ? -15.547 -19.375 -21.594 1 87.38 93 ARG A O 1
ATOM 725 N N . ARG A 1 94 ? -17.234 -19.281 -20.203 1 85.5 94 ARG A N 1
ATOM 726 C CA . ARG A 1 94 ? -17.016 -17.875 -19.875 1 85.5 94 ARG A CA 1
ATOM 727 C C . ARG A 1 94 ? -15.875 -17.734 -18.859 1 85.5 94 ARG A C 1
ATOM 729 O O . ARG A 1 94 ? -15.344 -16.625 -18.672 1 85.5 94 ARG A O 1
ATOM 736 N N . LEU A 1 95 ? -15.633 -18.859 -18.266 1 88.56 95 LEU A N 1
ATOM 737 C CA . LEU A 1 95 ? -14.562 -18.844 -17.281 1 88.56 95 LEU A CA 1
ATOM 738 C C . LEU A 1 95 ? -13.219 -19.172 -17.922 1 88.56 95 LEU A C 1
ATOM 740 O O . LEU A 1 95 ? -13.102 -20.172 -18.641 1 88.56 95 LEU A O 1
ATOM 744 N N . SER A 1 96 ? -12.383 -18.281 -17.688 1 92.31 96 SER A N 1
ATOM 745 C CA . SER A 1 96 ? -11.031 -18.5 -18.188 1 92.31 96 SER A CA 1
ATOM 746 C C . SER A 1 96 ? -10.141 -19.125 -17.125 1 92.31 96 SER A C 1
ATOM 748 O O . SER A 1 96 ? -9.945 -18.562 -16.047 1 92.31 96 SER A O 1
ATOM 750 N N . LEU A 1 97 ? -9.633 -20.312 -17.5 1 96.31 97 LEU A N 1
ATOM 751 C CA . LEU A 1 97 ? -8.695 -21.016 -16.625 1 96.31 97 LEU A CA 1
ATOM 752 C C . LEU A 1 97 ? -7.254 -20.656 -16.969 1 96.31 97 LEU A C 1
ATOM 754 O O . LEU A 1 97 ? -6.902 -20.547 -18.141 1 96.31 97 LEU A O 1
ATOM 758 N N . LEU A 1 98 ? -6.461 -20.453 -15.891 1 97.56 98 LEU A N 1
ATOM 759 C CA . LEU A 1 98 ? -5.125 -19.922 -16.109 1 97.56 98 LEU A CA 1
ATOM 760 C C . LEU A 1 98 ? -4.059 -20.953 -15.781 1 97.56 98 LEU A C 1
ATOM 762 O O . LEU A 1 98 ? -4.164 -21.672 -14.781 1 97.56 98 LEU A O 1
ATOM 766 N N . TYR A 1 99 ? -3.072 -21.031 -16.672 1 98.31 99 TYR A N 1
ATOM 767 C CA . TYR A 1 99 ? -1.906 -21.891 -16.484 1 98.31 99 TYR A CA 1
ATOM 768 C C . TYR A 1 99 ? -0.624 -21.156 -16.844 1 98.31 99 TYR A C 1
ATOM 770 O O . TYR A 1 99 ? -0.605 -20.328 -17.766 1 98.31 99 TYR A O 1
ATOM 778 N N . LEU A 1 100 ? 0.437 -21.469 -16.047 1 98.56 100 LEU A N 1
ATOM 779 C CA . LEU A 1 100 ? 1.726 -20.922 -16.469 1 98.56 100 LEU A CA 1
ATOM 780 C C . LEU A 1 100 ? 2.312 -21.75 -17.609 1 98.56 100 LEU A C 1
ATOM 782 O O . LEU A 1 100 ? 2.146 -22.969 -17.656 1 98.56 100 LEU A O 1
ATOM 786 N N . THR A 1 101 ? 2.947 -21.031 -18.547 1 98.56 101 THR A N 1
ATOM 787 C CA . THR A 1 101 ? 3.801 -21.734 -19.5 1 98.56 101 THR A CA 1
ATOM 788 C C . THR A 1 101 ? 5.109 -22.172 -18.844 1 98.56 101 THR A C 1
ATOM 790 O O . THR A 1 101 ? 5.355 -21.844 -17.672 1 98.56 101 THR A O 1
ATOM 793 N N . ALA A 1 102 ? 5.965 -23 -19.609 1 98.38 102 ALA A N 1
ATOM 794 C CA . ALA A 1 102 ? 7.285 -23.359 -19.109 1 98.38 102 ALA A CA 1
ATOM 795 C C . ALA A 1 102 ? 8.125 -22.125 -18.828 1 98.38 102 ALA A C 1
ATOM 797 O O . ALA A 1 102 ? 8.828 -22.062 -17.812 1 98.38 102 ALA A O 1
ATOM 798 N N . GLU A 1 103 ? 7.996 -21.156 -19.672 1 97.88 103 GLU A N 1
ATOM 799 C CA . GLU A 1 103 ? 8.703 -19.891 -19.484 1 97.88 103 GLU A CA 1
ATOM 800 C C . GLU A 1 103 ? 8.172 -19.141 -18.266 1 97.88 103 GLU A C 1
ATOM 802 O O . GLU A 1 103 ? 8.953 -18.547 -17.516 1 97.88 103 GLU A O 1
ATOM 807 N N . GLY A 1 104 ? 6.855 -19.156 -18.094 1 98.12 104 GLY A N 1
ATOM 808 C CA . GLY A 1 104 ? 6.234 -18.547 -16.938 1 98.12 104 GLY A CA 1
ATOM 809 C C . GLY A 1 104 ? 6.684 -19.156 -15.625 1 98.12 104 GLY A C 1
ATOM 810 O O . GLY A 1 104 ? 6.945 -18.438 -14.656 1 98.12 104 GLY A O 1
ATOM 811 N N . GLU A 1 105 ? 6.809 -20.484 -15.625 1 98.31 105 GLU A N 1
ATOM 812 C CA . GLU A 1 105 ? 7.27 -21.188 -14.438 1 98.31 105 GLU A CA 1
ATOM 813 C C . GLU A 1 105 ? 8.727 -20.859 -14.125 1 98.31 105 GLU A C 1
ATOM 815 O O . GLU A 1 105 ? 9.078 -20.625 -12.969 1 98.31 105 GLU A O 1
ATOM 820 N N . ARG A 1 106 ? 9.516 -20.812 -15.133 1 97.81 106 ARG A N 1
ATOM 821 C CA . ARG A 1 106 ? 10.93 -20.484 -14.953 1 97.81 106 ARG A CA 1
ATOM 822 C C . ARG A 1 106 ? 11.102 -19.078 -14.391 1 97.81 106 ARG A C 1
ATOM 824 O O . ARG A 1 106 ? 11.859 -18.859 -13.445 1 97.81 106 ARG A O 1
ATOM 831 N N . LEU A 1 107 ? 10.375 -18.141 -14.953 1 97.25 107 LEU A N 1
ATOM 832 C CA . LEU A 1 107 ? 10.453 -16.766 -14.484 1 97.25 107 LEU A CA 1
ATOM 833 C C . LEU A 1 107 ? 9.961 -16.656 -13.039 1 97.25 107 LEU A C 1
ATOM 835 O O . LEU A 1 107 ? 10.57 -15.961 -12.227 1 97.25 107 LEU A O 1
ATOM 839 N N . HIS A 1 108 ? 8.844 -17.328 -12.773 1 97.38 108 HIS A N 1
ATOM 840 C CA . HIS A 1 108 ? 8.297 -17.328 -11.414 1 97.38 108 HIS A CA 1
ATOM 841 C C . HIS A 1 108 ? 9.312 -17.859 -10.414 1 97.38 108 HIS A C 1
ATOM 843 O O . HIS A 1 108 ? 9.5 -17.297 -9.344 1 97.38 108 HIS A O 1
ATOM 849 N N . GLU A 1 109 ? 9.945 -18.984 -10.781 1 97.31 109 GLU A N 1
ATOM 850 C CA . GLU A 1 109 ? 10.93 -19.594 -9.891 1 97.31 109 GLU A CA 1
ATOM 851 C C . GLU A 1 109 ? 12.094 -18.656 -9.625 1 97.31 109 GLU A C 1
ATOM 853 O O . GLU A 1 109 ? 12.555 -18.531 -8.492 1 97.31 109 GLU A O 1
ATOM 858 N N . GLU A 1 110 ? 12.57 -18 -10.664 1 96.5 110 GLU A N 1
ATOM 859 C CA . GLU A 1 110 ? 13.641 -17.016 -10.516 1 96.5 110 GLU A CA 1
ATOM 860 C C . GLU A 1 110 ? 13.203 -15.859 -9.633 1 96.5 110 GLU A C 1
ATOM 862 O O . GLU A 1 110 ? 13.953 -15.43 -8.75 1 96.5 110 GLU A O 1
ATOM 867 N N . ALA A 1 111 ? 12.023 -15.375 -9.859 1 96.31 111 ALA A N 1
ATOM 868 C CA . ALA A 1 111 ? 11.484 -14.258 -9.086 1 96.31 111 ALA A CA 1
ATOM 869 C C . ALA A 1 111 ? 11.289 -14.648 -7.625 1 96.31 111 ALA A C 1
ATOM 871 O O . ALA A 1 111 ? 11.57 -13.859 -6.719 1 96.31 111 ALA A O 1
ATOM 872 N N . ALA A 1 112 ? 10.773 -15.883 -7.426 1 95.88 112 ALA A N 1
ATOM 873 C CA . ALA A 1 112 ? 10.539 -16.375 -6.07 1 95.88 112 ALA A CA 1
ATOM 874 C C . ALA A 1 112 ? 11.844 -16.438 -5.273 1 95.88 112 ALA A C 1
ATOM 876 O O . ALA A 1 112 ? 11.867 -16.125 -4.082 1 95.88 112 ALA A O 1
ATOM 877 N N . ALA A 1 113 ? 12.891 -16.812 -5.945 1 94.75 113 ALA A N 1
ATOM 878 C CA . ALA A 1 113 ? 14.203 -16.859 -5.301 1 94.75 113 ALA A CA 1
ATOM 879 C C . ALA A 1 113 ? 14.664 -15.453 -4.898 1 94.75 113 ALA A C 1
ATOM 881 O O . ALA A 1 113 ? 15.219 -15.266 -3.816 1 94.75 113 ALA A O 1
ATOM 882 N N . GLN A 1 114 ? 14.406 -14.484 -5.75 1 93.25 114 GLN A N 1
ATOM 883 C CA . GLN A 1 114 ? 14.766 -13.102 -5.453 1 93.25 114 GLN A CA 1
ATOM 884 C C . GLN A 1 114 ? 13.938 -12.555 -4.301 1 93.25 114 GLN A C 1
ATOM 886 O O . GLN A 1 114 ? 14.445 -11.805 -3.461 1 93.25 114 GLN A O 1
ATOM 891 N N . VAL A 1 115 ? 12.672 -12.93 -4.227 1 91.81 115 VAL A N 1
ATOM 892 C CA . VAL A 1 115 ? 11.781 -12.469 -3.172 1 91.81 115 VAL A CA 1
ATOM 893 C C . VAL A 1 115 ? 12.227 -13.039 -1.827 1 91.81 115 VAL A C 1
ATOM 895 O O . VAL A 1 115 ? 12.133 -12.367 -0.798 1 91.81 115 VAL A O 1
ATOM 898 N N . GLU A 1 116 ? 12.68 -14.227 -1.84 1 89.38 116 GLU A N 1
ATOM 899 C CA . GLU A 1 116 ? 13.172 -14.828 -0.607 1 89.38 116 GLU A CA 1
ATOM 900 C C . GLU A 1 116 ? 14.391 -14.078 -0.073 1 89.38 116 GLU A C 1
ATOM 902 O O . GLU A 1 116 ? 14.523 -13.883 1.137 1 89.38 116 GLU A O 1
ATOM 907 N N . ILE A 1 117 ? 15.211 -13.617 -0.963 1 86.94 117 ILE A N 1
ATOM 908 C CA . ILE A 1 117 ? 16.375 -12.828 -0.583 1 86.94 117 ILE A CA 1
ATOM 909 C C . ILE A 1 117 ? 15.922 -11.484 -0.018 1 86.94 117 ILE A C 1
ATOM 911 O O . ILE A 1 117 ? 16.422 -11.031 1.014 1 86.94 117 ILE A O 1
ATOM 915 N N . LEU A 1 118 ? 14.938 -10.914 -0.702 1 83.44 118 LEU A N 1
ATOM 916 C CA . LEU A 1 118 ? 14.375 -9.641 -0.266 1 83.44 118 LEU A CA 1
ATOM 917 C C . LEU A 1 118 ? 13.773 -9.758 1.132 1 83.44 118 LEU A C 1
ATOM 919 O O . LEU A 1 118 ? 13.945 -8.867 1.964 1 83.44 118 LEU A O 1
ATOM 923 N N . GLU A 1 119 ? 13 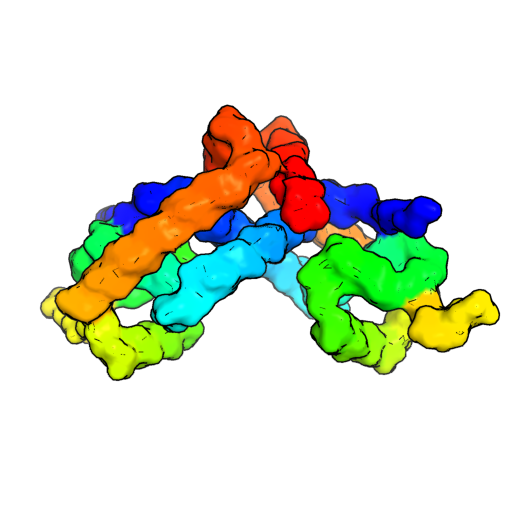-10.781 1.301 1 83.12 119 GLU A N 1
ATOM 924 C CA . GLU A 1 119 ? 12.367 -11.023 2.594 1 83.12 119 GLU A CA 1
ATOM 925 C C . GLU A 1 119 ? 13.406 -11.141 3.705 1 83.12 119 GLU A C 1
ATOM 927 O O . GLU A 1 119 ? 13.203 -10.633 4.812 1 83.12 119 GLU A O 1
ATOM 932 N N . GLN A 1 120 ? 14.492 -11.719 3.387 1 80.06 120 GLN A N 1
ATOM 933 C CA . GLN A 1 120 ? 15.57 -11.852 4.359 1 80.06 120 GLN A CA 1
ATOM 934 C C . GLN A 1 120 ? 16.203 -10.5 4.668 1 80.06 120 GLN A C 1
ATOM 936 O O . GLN A 1 120 ? 16.531 -10.211 5.82 1 80.06 120 GLN A O 1
ATOM 941 N N . GLU A 1 121 ? 16.312 -9.695 3.648 1 75.94 121 GLU A N 1
ATOM 942 C CA . GLU A 1 121 ? 16.875 -8.359 3.824 1 75.94 121 GLU A CA 1
ATOM 943 C C . GLU A 1 121 ? 15.898 -7.445 4.57 1 75.94 121 GLU A C 1
ATOM 945 O O . GLU A 1 121 ? 16.312 -6.68 5.445 1 75.94 121 GLU A O 1
ATOM 950 N N . ALA A 1 122 ? 14.609 -7.52 4.152 1 69.81 122 ALA A N 1
ATOM 951 C CA . ALA A 1 122 ? 13.586 -6.684 4.762 1 69.81 122 ALA A CA 1
ATOM 952 C C . ALA A 1 122 ? 13.391 -7.035 6.234 1 69.81 122 ALA A C 1
ATOM 954 O O . ALA A 1 122 ? 13.07 -6.168 7.051 1 69.81 122 ALA A O 1
ATOM 955 N N . SER A 1 123 ? 13.539 -8.266 6.5 1 69.38 123 SER A N 1
ATOM 956 C CA . SER A 1 123 ? 13.344 -8.719 7.871 1 69.38 123 SER A CA 1
ATOM 957 C C . SER A 1 123 ? 14.555 -8.398 8.742 1 69.38 123 SER A C 1
ATOM 959 O O . SER A 1 123 ? 14.516 -8.578 9.961 1 69.38 123 SER A O 1
ATOM 961 N N . ARG A 1 124 ? 15.594 -8.086 8 1 72.44 124 ARG A N 1
ATOM 962 C CA . ARG A 1 124 ? 16.703 -7.605 8.828 1 72.44 124 ARG A CA 1
ATOM 963 C C . ARG A 1 124 ? 16.266 -6.43 9.695 1 72.44 124 ARG A C 1
ATOM 965 O O . ARG A 1 124 ? 16.844 -6.176 10.75 1 72.44 124 ARG A O 1
ATOM 972 N N . MET A 1 125 ? 15.117 -6.008 9.281 1 70.44 125 MET A N 1
ATOM 973 C CA . MET A 1 125 ? 14.555 -4.844 9.961 1 70.44 125 MET A CA 1
ATOM 974 C C . MET A 1 125 ? 13.773 -5.262 11.203 1 70.44 125 MET A C 1
ATOM 976 O O . MET A 1 125 ? 13.516 -4.438 12.078 1 70.44 125 MET A O 1
ATOM 980 N N . LEU A 1 126 ? 13.344 -6.492 11.148 1 83.81 126 LEU A N 1
ATOM 981 C CA . LEU A 1 126 ? 12.539 -7.051 12.227 1 83.81 126 LEU A CA 1
ATOM 982 C C . LEU A 1 126 ? 13.156 -8.336 12.766 1 83.81 126 LEU A C 1
ATOM 984 O O . LEU A 1 126 ? 13.766 -9.102 12.008 1 83.81 126 LEU A O 1
ATOM 988 N N . SER A 1 127 ? 13.109 -8.562 14.078 1 87.5 127 SER A N 1
ATOM 989 C CA . SER A 1 127 ? 13.453 -9.883 14.594 1 87.5 127 SER A CA 1
ATOM 990 C C . SER A 1 127 ? 12.539 -10.961 14.008 1 87.5 127 SER A C 1
ATOM 992 O O . SER A 1 127 ? 11.469 -10.648 13.484 1 87.5 127 SER A O 1
ATOM 994 N N . ALA A 1 128 ? 13.016 -12.219 14.016 1 87.88 128 ALA A N 1
ATOM 995 C CA . ALA A 1 128 ? 12.211 -13.328 13.523 1 87.88 128 ALA A CA 1
ATOM 996 C C . ALA A 1 128 ? 10.859 -13.383 14.242 1 87.88 128 ALA A C 1
ATOM 998 O O . ALA A 1 128 ? 9.828 -13.648 13.617 1 87.88 128 ALA A O 1
ATOM 999 N N . GLU A 1 129 ? 10.922 -13.07 15.461 1 92 129 GLU A N 1
ATOM 1000 C CA . GLU A 1 129 ? 9.703 -13.086 16.266 1 92 129 GLU A CA 1
ATOM 1001 C C . GLU A 1 129 ? 8.773 -11.938 15.891 1 92 129 GLU A C 1
ATOM 1003 O O . GLU A 1 129 ? 7.566 -12.125 15.734 1 92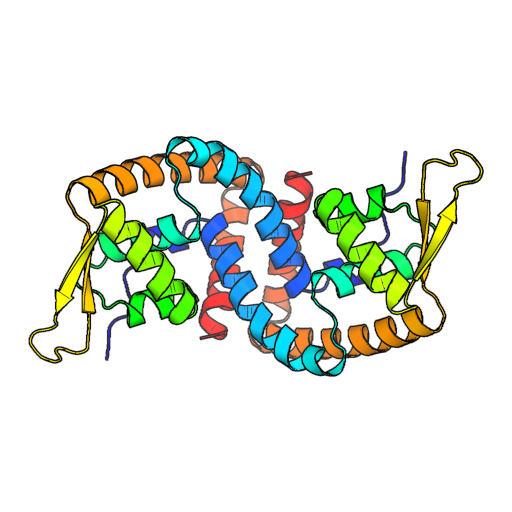 129 GLU A O 1
ATOM 1008 N N . ASP A 1 130 ? 9.305 -10.75 15.688 1 92.31 130 ASP A N 1
ATOM 1009 C CA . ASP A 1 130 ? 8.516 -9.586 15.297 1 92.31 130 ASP A CA 1
ATOM 1010 C C . ASP A 1 130 ? 7.891 -9.781 13.922 1 92.31 130 ASP A C 1
ATOM 1012 O O . ASP A 1 130 ? 6.734 -9.414 13.703 1 92.31 130 ASP A O 1
ATOM 1016 N N . LYS A 1 131 ? 8.672 -10.406 13.109 1 91.69 131 LYS A N 1
ATOM 1017 C CA . LYS A 1 131 ? 8.172 -10.656 11.766 1 91.69 131 LYS A CA 1
ATOM 1018 C C . LYS A 1 131 ? 6.977 -11.609 11.789 1 91.69 131 LYS A C 1
ATOM 1020 O O . LYS A 1 131 ? 5.961 -11.352 11.141 1 91.69 131 LYS A O 1
ATOM 1025 N N . GLN A 1 132 ? 7.109 -12.703 12.508 1 93.56 132 GLN A N 1
ATOM 1026 C CA . GLN A 1 132 ? 6.031 -13.68 12.594 1 93.56 132 GLN A CA 1
ATOM 1027 C C . GLN A 1 132 ? 4.781 -13.062 13.219 1 93.56 132 GLN A C 1
ATOM 1029 O O . GLN A 1 132 ? 3.662 -13.336 12.773 1 93.56 132 GLN A O 1
ATOM 1034 N N . GLN A 1 133 ? 4.969 -12.227 14.18 1 94.56 133 GLN A N 1
ATOM 1035 C CA . GLN A 1 133 ? 3.844 -11.555 14.82 1 94.56 133 GLN A CA 1
ATOM 1036 C C . GLN A 1 133 ? 3.186 -10.562 13.875 1 94.56 133 GLN A C 1
ATOM 1038 O O . GLN A 1 133 ? 1.957 -10.461 13.82 1 94.56 133 GLN A O 1
ATOM 1043 N N . LEU A 1 134 ? 4.004 -9.836 13.172 1 94.19 134 LEU A N 1
ATOM 1044 C CA . LEU A 1 134 ? 3.492 -8.875 12.203 1 94.19 134 LEU A CA 1
ATOM 1045 C C . LEU A 1 134 ? 2.66 -9.57 11.125 1 94.19 134 LEU A C 1
ATOM 1047 O O . LEU A 1 134 ? 1.54 -9.148 10.836 1 94.19 134 LEU A O 1
ATOM 1051 N N . LEU A 1 135 ? 3.184 -10.688 10.633 1 94.75 135 LEU A N 1
ATOM 1052 C CA . LEU A 1 135 ? 2.467 -11.445 9.617 1 94.75 135 LEU A CA 1
ATOM 1053 C C . LEU A 1 135 ? 1.136 -11.953 10.156 1 94.75 135 LEU A C 1
ATOM 1055 O O . LEU A 1 135 ? 0.111 -11.875 9.469 1 94.75 135 LEU A O 1
ATOM 1059 N N . ARG A 1 136 ? 1.158 -12.422 11.336 1 94.88 136 ARG A N 1
ATOM 1060 C CA . ARG A 1 136 ? -0.06 -12.938 11.945 1 94.88 136 ARG A CA 1
ATOM 1061 C C . ARG A 1 136 ? -1.13 -11.852 12.039 1 94.88 136 ARG A C 1
ATOM 1063 O O . ARG A 1 136 ? -2.297 -12.102 11.727 1 94.88 136 ARG A O 1
ATOM 1070 N N . LEU A 1 137 ? -0.763 -10.727 12.445 1 93.81 137 LEU A N 1
ATOM 1071 C CA . LEU A 1 137 ? -1.708 -9.625 12.625 1 93.81 137 LEU A CA 1
ATOM 1072 C C . LEU A 1 137 ? -2.18 -9.086 11.281 1 93.81 137 LEU A C 1
ATOM 1074 O O . LEU A 1 137 ? -3.35 -8.727 11.125 1 93.81 137 LEU A O 1
ATOM 1078 N N . LEU A 1 138 ? -1.268 -9.008 10.328 1 93.5 138 LEU A N 1
ATOM 1079 C CA . LEU A 1 138 ? -1.656 -8.602 8.984 1 93.5 138 LEU A CA 1
ATOM 1080 C C . LEU A 1 138 ? -2.662 -9.586 8.391 1 93.5 138 LEU A C 1
ATOM 1082 O O . LEU A 1 138 ? -3.629 -9.18 7.742 1 93.5 138 LEU A O 1
ATOM 1086 N N . HIS A 1 139 ? -2.441 -10.898 8.609 1 93.69 139 HIS A N 1
ATOM 1087 C CA . HIS A 1 139 ? -3.375 -11.922 8.133 1 93.69 139 HIS A CA 1
ATOM 1088 C C . HIS A 1 139 ? -4.77 -11.695 8.703 1 93.69 139 HIS A C 1
ATOM 1090 O O . HIS A 1 139 ? -5.766 -11.82 7.992 1 93.69 139 HIS A O 1
ATOM 1096 N N . LYS A 1 140 ? -4.836 -11.32 9.961 1 91 140 LYS A N 1
ATOM 1097 C CA . LYS A 1 140 ? -6.121 -11.047 10.594 1 91 140 LYS A CA 1
ATOM 1098 C C . LYS A 1 140 ? -6.832 -9.883 9.914 1 91 140 LYS A C 1
ATOM 1100 O O . LYS A 1 140 ? -8.039 -9.938 9.688 1 91 140 LYS A O 1
ATOM 1105 N N . MET A 1 141 ? -6.062 -8.906 9.617 1 88.12 141 MET A N 1
ATOM 1106 C CA . MET A 1 141 ? -6.609 -7.723 8.969 1 88.12 141 MET A CA 1
ATOM 1107 C C . MET A 1 141 ? -7.125 -8.055 7.57 1 88.12 141 MET A C 1
ATOM 1109 O O . MET A 1 141 ? -8.219 -7.629 7.191 1 88.12 141 MET A O 1
ATOM 1113 N N . ILE A 1 142 ? -6.348 -8.844 6.828 1 89.69 142 ILE A N 1
ATOM 1114 C CA . ILE A 1 142 ? -6.668 -9.188 5.449 1 89.69 142 ILE A CA 1
ATOM 1115 C C . ILE A 1 142 ? -7.887 -10.109 5.414 1 89.69 142 ILE A C 1
ATOM 1117 O O . ILE A 1 142 ? -8.75 -9.969 4.547 1 89.69 142 ILE A O 1
ATOM 1121 N N . ASP A 1 143 ? -8.023 -10.969 6.34 1 84 143 ASP A N 1
ATOM 1122 C CA . ASP A 1 143 ? -9.102 -11.945 6.402 1 84 143 ASP A CA 1
ATOM 1123 C C . ASP A 1 143 ? -10.422 -11.289 6.785 1 84 143 ASP A C 1
ATOM 1125 O O . ASP A 1 143 ? -11.492 -11.734 6.371 1 84 143 ASP A O 1
ATOM 1129 N N . CYS A 1 144 ? -10.352 -10.234 7.586 1 71.44 144 CYS A N 1
ATOM 1130 C CA . CYS A 1 144 ? -11.57 -9.57 8.039 1 71.44 144 CYS A CA 1
ATOM 1131 C C . CYS A 1 144 ? -12.172 -8.727 6.918 1 71.44 144 CYS A C 1
ATOM 1133 O O . CYS A 1 144 ? -13.383 -8.477 6.906 1 71.44 144 CYS A O 1
ATOM 1135 N N . ALA A 1 145 ? -11.359 -8.102 6.059 1 58.09 145 ALA A N 1
ATOM 1136 C CA . ALA A 1 145 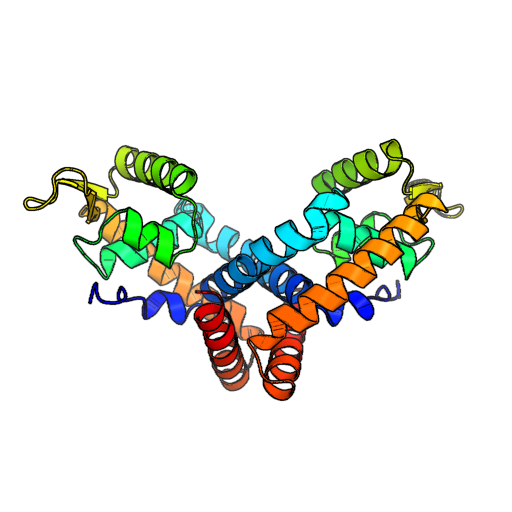? -11.867 -7.238 4.988 1 58.09 145 ALA A CA 1
ATOM 1137 C C . ALA A 1 145 ? -12.656 -8.047 3.965 1 58.09 145 ALA A C 1
ATOM 1139 O O . ALA A 1 145 ? -13.516 -7.504 3.268 1 58.09 145 ALA A O 1
ATOM 1140 N N . GLY A 1 146 ? -12.32 -9.273 3.689 1 52.09 146 GLY A N 1
ATOM 1141 C CA . GLY A 1 146 ? -13.094 -10.125 2.799 1 52.09 146 GLY A CA 1
ATOM 1142 C C . GLY A 1 146 ? -14.344 -10.688 3.443 1 52.09 146 GLY A C 1
ATOM 1143 O O . GLY A 1 146 ? -14.469 -10.688 4.672 1 52.09 146 GLY A O 1
ATOM 1144 N N . MET B 1 1 ? -17.953 -25.484 -2.623 1 33.25 1 MET B N 1
ATOM 1145 C CA . MET B 1 1 ? -17.453 -24.469 -1.706 1 33.25 1 MET B CA 1
ATOM 1146 C C . MET B 1 1 ? -16.125 -23.891 -2.213 1 33.25 1 MET B C 1
ATOM 1148 O O . MET B 1 1 ? -15.133 -24.609 -2.309 1 33.25 1 MET B O 1
ATOM 1152 N N . LYS B 1 2 ? -16.031 -23.203 -3.424 1 47.16 2 LYS B N 1
ATOM 1153 C CA . LYS B 1 2 ? -14.914 -22.875 -4.305 1 47.16 2 LYS B CA 1
ATOM 1154 C C . LYS B 1 2 ? -13.664 -22.531 -3.504 1 47.16 2 LYS B C 1
ATOM 1156 O O . LYS B 1 2 ? -13.703 -21.672 -2.625 1 47.16 2 LYS B O 1
ATOM 1161 N N . SER B 1 3 ? -12.766 -23.547 -3.166 1 58.03 3 SER B N 1
ATOM 1162 C CA . SER B 1 3 ? -11.648 -23.688 -2.238 1 58.03 3 SER B CA 1
ATOM 1163 C C . SER B 1 3 ? -10.672 -22.531 -2.369 1 58.03 3 SER B C 1
ATOM 1165 O O . SER B 1 3 ? -10.461 -22 -3.467 1 58.03 3 SER B O 1
ATOM 1167 N N . ALA B 1 4 ? -10.477 -21.859 -1.269 1 79.81 4 ALA B N 1
ATOM 1168 C CA . ALA B 1 4 ? -9.492 -20.781 -1.145 1 79.81 4 ALA B CA 1
ATOM 1169 C C . ALA B 1 4 ? -8.18 -21.141 -1.831 1 79.81 4 ALA B C 1
ATOM 1171 O O . ALA B 1 4 ? -7.715 -22.281 -1.721 1 79.81 4 ALA B O 1
ATOM 1172 N N . LEU B 1 5 ? -7.758 -20.484 -2.771 1 93 5 LEU B N 1
ATOM 1173 C CA . LEU B 1 5 ? -6.508 -20.703 -3.496 1 93 5 LEU B CA 1
ATOM 1174 C C . LEU B 1 5 ? -5.348 -20.891 -2.529 1 93 5 LEU B C 1
ATOM 1176 O O . LEU B 1 5 ? -5.348 -20.328 -1.432 1 93 5 LEU B O 1
ATOM 1180 N N . GLN B 1 6 ? -4.453 -21.828 -2.959 1 94.44 6 GLN B N 1
ATOM 1181 C CA . GLN B 1 6 ? -3.213 -21.984 -2.205 1 94.44 6 GLN B CA 1
ATOM 1182 C C . GLN B 1 6 ? -2.363 -20.719 -2.295 1 94.44 6 GLN B C 1
ATOM 1184 O O . GLN B 1 6 ? -1.929 -20.328 -3.383 1 94.44 6 GLN B O 1
ATOM 1189 N N . GLN B 1 7 ? -2.156 -20.109 -1.156 1 94.31 7 GLN B N 1
ATOM 1190 C CA . GLN B 1 7 ? -1.457 -18.828 -1.118 1 94.31 7 GLN B CA 1
ATOM 1191 C C . GLN B 1 7 ? -0.281 -18.875 -0.146 1 94.31 7 GLN B C 1
ATOM 1193 O O . GLN B 1 7 ? 0.219 -17.828 0.278 1 94.31 7 GLN B O 1
ATOM 1198 N N . ASN B 1 8 ? 0.172 -20 0.208 1 92 8 ASN B N 1
ATOM 1199 C CA . ASN B 1 8 ? 1.103 -20.172 1.319 1 92 8 ASN B CA 1
ATOM 1200 C C . ASN B 1 8 ? 2.385 -19.375 1.099 1 92 8 ASN B C 1
ATOM 1202 O O . ASN B 1 8 ? 2.848 -18.672 1.999 1 92 8 ASN B O 1
ATOM 1206 N N . PHE B 1 9 ? 2.93 -19.469 -0.049 1 94 9 PHE B N 1
ATOM 1207 C CA . PHE B 1 9 ? 4.176 -18.766 -0.336 1 94 9 PHE B CA 1
ATOM 1208 C C . PHE B 1 9 ? 3.994 -17.266 -0.211 1 94 9 PHE B C 1
ATOM 1210 O O . PHE B 1 9 ? 4.758 -16.594 0.49 1 94 9 PHE B O 1
ATOM 1217 N N . LEU B 1 10 ? 2.916 -16.734 -0.766 1 94.38 10 LEU B N 1
ATOM 1218 C CA . LEU B 1 10 ? 2.693 -15.297 -0.823 1 94.38 10 LEU B CA 1
ATOM 1219 C C . LEU B 1 10 ? 2.387 -14.734 0.563 1 94.38 10 LEU B C 1
ATOM 1221 O O . LEU B 1 10 ? 2.869 -13.664 0.925 1 94.38 10 LEU B O 1
ATOM 1225 N N . MET B 1 11 ? 1.677 -15.523 1.337 1 94.69 11 MET B N 1
ATOM 1226 C CA . MET B 1 11 ? 1.19 -15.023 2.621 1 94.69 11 MET B CA 1
ATOM 1227 C C . MET B 1 11 ? 2.299 -15.047 3.668 1 94.69 11 MET B C 1
ATOM 1229 O O . MET B 1 11 ? 2.109 -14.57 4.789 1 94.69 11 MET B O 1
ATOM 1233 N N . GLN B 1 12 ? 3.465 -15.492 3.242 1 92.81 12 GLN B N 1
ATOM 1234 C CA . GLN B 1 12 ? 4.633 -15.445 4.113 1 92.81 12 GLN B CA 1
ATOM 1235 C C . GLN B 1 12 ? 5.543 -14.273 3.744 1 92.81 12 GLN B C 1
ATOM 1237 O O . GLN B 1 12 ? 6.559 -14.039 4.406 1 92.81 12 GLN B O 1
ATOM 1242 N N . GLN B 1 13 ? 5.234 -13.641 2.725 1 91.69 13 GLN B N 1
ATOM 1243 C CA . GLN B 1 13 ? 6.023 -12.5 2.273 1 91.69 13 GLN B CA 1
ATOM 1244 C C . GLN B 1 13 ? 5.477 -11.188 2.838 1 91.69 13 GLN B C 1
ATOM 1246 O O . GLN B 1 13 ? 4.324 -10.836 2.584 1 91.69 13 GLN B O 1
ATOM 1251 N N . LEU B 1 14 ? 6.293 -10.477 3.537 1 89.38 14 LEU B N 1
ATOM 1252 C CA . LEU B 1 14 ? 5.887 -9.234 4.188 1 89.38 14 LEU B CA 1
ATOM 1253 C C . LEU B 1 14 ? 5.422 -8.211 3.162 1 89.38 14 LEU B C 1
ATOM 1255 O O . LEU B 1 14 ? 4.426 -7.512 3.379 1 89.38 14 LEU B O 1
ATOM 1259 N N . GLY B 1 15 ? 6.172 -8.133 2.082 1 90.31 15 GLY B N 1
ATOM 1260 C CA . GLY B 1 15 ? 5.789 -7.195 1.037 1 90.31 15 GLY B CA 1
ATOM 1261 C C . GLY B 1 15 ? 4.395 -7.445 0.493 1 90.31 15 GLY B C 1
ATOM 1262 O O . GLY B 1 15 ? 3.615 -6.508 0.313 1 90.31 15 GLY B O 1
ATOM 1263 N N . HIS B 1 16 ? 4.031 -8.68 0.267 1 93 16 HIS B N 1
ATOM 1264 C CA . HIS B 1 16 ? 2.709 -9.047 -0.232 1 93 16 HIS B CA 1
ATOM 1265 C C . HIS B 1 16 ? 1.631 -8.781 0.813 1 93 16 HIS B C 1
ATOM 1267 O O . HIS B 1 16 ? 0.589 -8.195 0.501 1 93 16 HIS B O 1
ATOM 1273 N N . CYS B 1 17 ? 1.88 -9.102 2.047 1 93.31 17 CYS B N 1
ATOM 1274 C CA . CYS B 1 17 ? 0.889 -8.945 3.105 1 93.31 17 CYS B CA 1
ATOM 1275 C C . CYS B 1 17 ? 0.638 -7.473 3.402 1 93.31 17 CYS B C 1
ATOM 1277 O O . CYS B 1 17 ? -0.495 -7.078 3.682 1 93.31 17 CYS B O 1
ATOM 1279 N N . THR B 1 18 ? 1.693 -6.66 3.367 1 92.12 18 THR B N 1
ATOM 1280 C CA . THR B 1 18 ? 1.507 -5.23 3.58 1 92.12 18 THR B CA 1
ATOM 1281 C C . THR B 1 18 ? 0.696 -4.613 2.441 1 92.12 18 THR B C 1
ATOM 1283 O O . THR B 1 18 ? -0.144 -3.742 2.672 1 92.12 18 THR B O 1
ATOM 1286 N N . ARG B 1 19 ? 0.959 -5.07 1.276 1 92.5 19 ARG B N 1
ATOM 1287 C CA . ARG B 1 19 ? 0.182 -4.613 0.129 1 92.5 19 ARG B CA 1
ATOM 1288 C C . ARG B 1 19 ? -1.292 -4.973 0.289 1 92.5 19 ARG B C 1
ATOM 1290 O O . ARG B 1 19 ? -2.168 -4.133 0.061 1 92.5 19 ARG B O 1
ATOM 1297 N N . LEU B 1 20 ? -1.607 -6.219 0.616 1 93.19 20 LEU B N 1
ATOM 1298 C CA . LEU B 1 20 ? -2.986 -6.66 0.798 1 93.19 20 LEU B CA 1
ATOM 1299 C C . LEU B 1 20 ? -3.65 -5.906 1.947 1 93.19 20 LEU B C 1
ATOM 1301 O O . LEU B 1 20 ? -4.82 -5.535 1.855 1 93.19 20 LEU B O 1
ATOM 1305 N N . ALA B 1 21 ? -2.91 -5.723 3.016 1 91.19 21 ALA B N 1
ATOM 1306 C CA . ALA B 1 21 ? -3.447 -4.973 4.148 1 91.19 21 ALA B CA 1
ATOM 1307 C C . ALA B 1 21 ? -3.848 -3.559 3.729 1 91.19 21 ALA B C 1
ATOM 1309 O O . ALA B 1 21 ? -4.922 -3.078 4.094 1 91.19 21 ALA B O 1
ATOM 1310 N N . HIS B 1 22 ? -2.963 -2.938 3.008 1 90.62 22 HIS B N 1
ATOM 1311 C CA . HIS B 1 22 ? -3.27 -1.601 2.512 1 90.62 22 HIS B CA 1
ATOM 1312 C C . HIS B 1 22 ? -4.496 -1.617 1.604 1 90.62 22 HIS B C 1
ATOM 1314 O O . HIS B 1 22 ? -5.352 -0.734 1.692 1 90.62 22 HIS B O 1
ATOM 1320 N N . ALA B 1 23 ? -4.652 -2.631 0.784 1 90.12 23 ALA B N 1
ATOM 1321 C CA . ALA B 1 23 ? -5.777 -2.758 -0.141 1 90.12 23 ALA B CA 1
ATOM 1322 C C . ALA B 1 23 ? -7.09 -2.953 0.614 1 90.12 23 ALA B C 1
ATOM 1324 O O . ALA B 1 23 ? -8.156 -2.553 0.136 1 90.12 23 ALA B O 1
ATOM 1325 N N . THR B 1 24 ? -7.031 -3.537 1.75 1 87.62 24 THR B N 1
ATOM 1326 C CA . THR B 1 24 ? -8.211 -3.775 2.574 1 87.62 24 THR B CA 1
ATOM 1327 C C . THR B 1 24 ? -8.758 -2.465 3.129 1 87.62 24 THR B C 1
ATOM 1329 O O . THR B 1 24 ? -9.969 -2.311 3.293 1 87.62 24 THR B O 1
ATOM 1332 N N . VAL B 1 25 ? -7.867 -1.51 3.34 1 85.38 25 VAL B N 1
ATOM 1333 C CA . VAL B 1 25 ? -8.258 -0.278 4.016 1 85.38 25 VAL B CA 1
ATOM 1334 C C . VAL B 1 25 ? -8.688 0.765 2.988 1 85.38 25 VAL B C 1
ATOM 1336 O O . VAL B 1 25 ? -9.508 1.635 3.283 1 85.38 25 VAL B O 1
ATOM 1339 N N . ARG B 1 26 ? -8.172 0.679 1.797 1 86.44 26 ARG B N 1
ATOM 1340 C CA . ARG B 1 26 ? -8.32 1.703 0.768 1 86.44 26 ARG B CA 1
ATOM 1341 C C . ARG B 1 26 ? -9.789 1.921 0.421 1 86.44 26 ARG B C 1
ATOM 1343 O O . ARG B 1 26 ? -10.242 3.062 0.327 1 86.44 26 ARG B O 1
ATOM 1350 N N . PRO B 1 27 ? -10.609 0.825 0.29 1 83.69 27 PRO B N 1
ATOM 1351 C CA . PRO B 1 27 ? -12.016 1.049 -0.038 1 83.69 27 PRO B CA 1
ATOM 1352 C C . PRO B 1 27 ? -12.773 1.762 1.078 1 83.69 27 PRO B C 1
ATOM 1354 O O . PRO B 1 27 ? -13.703 2.529 0.807 1 83.69 27 PRO B O 1
ATOM 1357 N N . HIS B 1 28 ? -12.43 1.542 2.289 1 83.5 28 HIS B N 1
ATOM 1358 C CA . HIS B 1 28 ? -13.062 2.225 3.414 1 83.5 28 HIS B CA 1
ATOM 1359 C C . HIS B 1 28 ? -12.711 3.709 3.424 1 83.5 28 HIS B C 1
ATOM 1361 O O . HIS B 1 28 ? -13.562 4.547 3.719 1 83.5 28 HIS B O 1
ATOM 1367 N N . TYR B 1 29 ? -11.508 3.979 3.125 1 85.88 29 TYR B N 1
ATOM 1368 C CA . TYR B 1 29 ? -11.102 5.375 3.016 1 85.88 29 TYR B CA 1
ATOM 1369 C C . TYR B 1 29 ? -11.867 6.082 1.905 1 85.88 29 TYR B C 1
ATOM 1371 O O . TYR B 1 29 ? -12.391 7.18 2.107 1 85.88 29 TYR B O 1
ATOM 1379 N N . ALA B 1 30 ? -11.922 5.441 0.782 1 83.81 30 ALA B N 1
ATOM 1380 C CA . ALA B 1 30 ? -12.609 6.027 -0.369 1 83.81 30 ALA B CA 1
ATOM 1381 C C . ALA B 1 30 ? -14.07 6.332 -0.043 1 83.81 30 ALA B C 1
ATOM 1383 O O . ALA B 1 30 ? -14.586 7.387 -0.419 1 83.81 30 ALA B O 1
ATOM 1384 N N . LYS B 1 31 ? -14.648 5.445 0.606 1 84.19 31 LYS B N 1
ATOM 1385 C CA . LYS B 1 31 ? -16.062 5.605 0.962 1 84.19 31 LYS B CA 1
ATOM 1386 C C . LYS B 1 31 ? -16.266 6.809 1.876 1 84.19 31 LYS B C 1
ATOM 1388 O O . LYS B 1 31 ? -17.172 7.609 1.664 1 84.19 31 LYS B O 1
ATOM 1393 N N . HIS B 1 32 ? -15.367 6.965 2.859 1 84.38 32 HIS B N 1
ATOM 1394 C CA . HIS B 1 32 ? -15.547 8 3.871 1 84.38 32 HIS B CA 1
ATOM 1395 C C . HIS B 1 32 ? -15.008 9.344 3.387 1 84.38 32 HIS B C 1
ATOM 1397 O O . HIS B 1 32 ? -15.5 10.398 3.793 1 84.38 32 HIS B O 1
ATOM 1403 N N . MET B 1 33 ? -14.07 9.312 2.439 1 87.88 33 MET B N 1
ATOM 1404 C CA . MET B 1 33 ? -13.383 10.547 2.047 1 87.88 33 MET B CA 1
ATOM 1405 C C . MET B 1 33 ? -13.906 11.047 0.705 1 87.88 33 MET B C 1
ATOM 1407 O O . MET B 1 33 ? -13.484 12.109 0.232 1 87.88 33 MET B O 1
ATOM 1411 N N . LEU B 1 34 ? -14.812 10.258 0.123 1 81 34 LEU B N 1
ATOM 1412 C CA . LEU B 1 34 ? -15.359 10.594 -1.187 1 81 34 LEU B CA 1
ATOM 1413 C C . LEU B 1 34 ? -15.922 12.016 -1.192 1 81 34 LEU B C 1
ATOM 1415 O O . LEU B 1 34 ? -15.656 12.789 -2.115 1 81 34 LEU B O 1
ATOM 1419 N N . ALA B 1 35 ? -16.625 12.391 -0.185 1 84.56 35 ALA B N 1
ATOM 1420 C CA . ALA B 1 35 ? -17.312 13.672 -0.109 1 84.56 35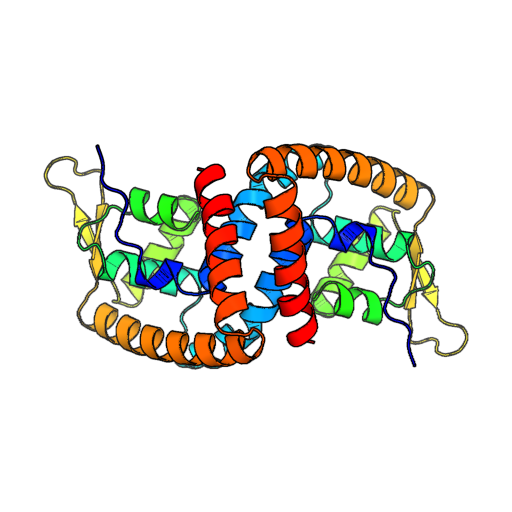 ALA B CA 1
ATOM 1421 C C . ALA B 1 35 ? -16.328 14.82 0.033 1 84.56 35 ALA B C 1
ATOM 1423 O O . ALA B 1 35 ? -16.625 15.961 -0.332 1 84.56 35 ALA B O 1
ATOM 1424 N N . LEU B 1 36 ? -15.133 14.555 0.49 1 90.88 36 LEU B N 1
ATOM 1425 C CA . LEU B 1 36 ? -14.164 15.609 0.771 1 90.88 36 LEU B CA 1
ATOM 1426 C C . LEU B 1 36 ? -13.164 15.75 -0.376 1 90.88 36 LEU B C 1
ATOM 1428 O O . LEU B 1 36 ? -12.375 16.703 -0.4 1 90.88 36 LEU B O 1
ATOM 1432 N N . ASP B 1 37 ? -13.211 14.867 -1.315 1 89.56 37 ASP B N 1
ATOM 1433 C CA . ASP B 1 37 ? -12.312 14.875 -2.471 1 89.56 37 ASP B CA 1
ATOM 1434 C C . ASP B 1 37 ? -10.852 14.961 -2.033 1 89.56 37 ASP B C 1
ATOM 1436 O O . ASP B 1 37 ? -10.109 15.82 -2.512 1 89.56 37 ASP B O 1
ATOM 1440 N N . LEU B 1 38 ? -10.469 14.227 -1.055 1 93 38 LEU B N 1
ATOM 1441 C CA . LEU B 1 38 ? -9.109 14.172 -0.518 1 93 38 LEU B CA 1
ATOM 1442 C C . LEU B 1 38 ? -8.539 12.766 -0.625 1 93 38 LEU B C 1
ATOM 1444 O O . LEU B 1 38 ? -9.109 11.812 -0.073 1 93 38 LEU B O 1
ATOM 1448 N N . LYS B 1 39 ? -7.508 12.625 -1.354 1 92.56 39 LYS B N 1
ATOM 1449 C CA . LYS B 1 39 ? -6.789 11.352 -1.406 1 92.56 39 LYS B CA 1
ATOM 1450 C C . LYS B 1 39 ? -6 11.117 -0.122 1 92.56 39 LYS B C 1
ATOM 1452 O O . LYS B 1 39 ? -5.684 12.062 0.602 1 92.56 39 LYS B O 1
ATOM 1457 N N . PRO B 1 40 ? -5.664 9.859 0.132 1 92.5 40 PRO B N 1
ATOM 1458 C CA . PRO B 1 40 ? -4.938 9.539 1.362 1 92.5 40 PRO B CA 1
ATOM 1459 C C . PRO B 1 40 ? -3.631 10.32 1.499 1 92.5 40 PRO B C 1
ATOM 1461 O O . PRO B 1 40 ? -3.316 10.812 2.582 1 92.5 40 PRO B O 1
ATOM 1464 N N . SER B 1 41 ? -2.895 10.422 0.384 1 93.88 41 SER B N 1
ATOM 1465 C CA . SER B 1 41 ? -1.634 11.164 0.42 1 93.88 41 SER B CA 1
ATOM 1466 C C . SER B 1 41 ? -1.866 12.641 0.69 1 93.88 41 SER B C 1
ATOM 1468 O O . SER B 1 41 ? -1.077 13.281 1.39 1 93.88 41 SER B O 1
ATOM 1470 N N . GLU B 1 42 ? -2.889 13.164 0.095 1 95.38 42 GLU B N 1
ATOM 1471 C CA . GLU B 1 42 ? -3.225 14.562 0.333 1 95.38 42 GLU B CA 1
ATOM 1472 C C . GLU B 1 42 ? -3.619 14.797 1.788 1 95.38 42 GLU B C 1
ATOM 1474 O O . GLU B 1 42 ? -3.211 15.789 2.396 1 95.38 42 GLU B O 1
ATOM 1479 N N . PHE B 1 43 ? -4.418 13.891 2.279 1 95.69 43 PHE B N 1
ATOM 1480 C CA . PHE B 1 43 ? -4.797 13.984 3.684 1 95.69 43 PHE B CA 1
ATOM 1481 C C . PHE B 1 43 ? -3.564 13.938 4.582 1 95.69 43 PHE B C 1
ATOM 1483 O O . PHE B 1 43 ? -3.451 14.711 5.531 1 95.69 43 PHE B O 1
ATOM 1490 N N . ALA B 1 44 ? -2.678 13.016 4.336 1 96.56 44 ALA B N 1
ATOM 1491 C CA . ALA B 1 44 ? -1.455 12.883 5.125 1 96.56 44 ALA B CA 1
ATOM 1492 C C . ALA B 1 44 ? -0.642 14.172 5.094 1 96.56 44 ALA B C 1
ATOM 1494 O O . ALA B 1 44 ? -0.128 14.617 6.125 1 96.56 44 ALA B O 1
ATOM 1495 N N . VA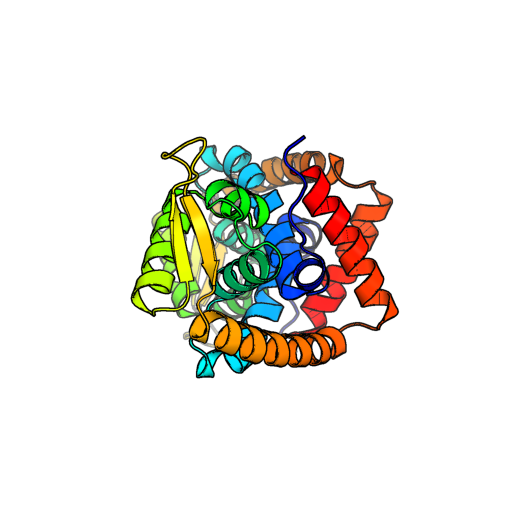L B 1 45 ? -0.581 14.766 3.965 1 97.06 45 VAL B N 1
ATOM 1496 C CA . VAL B 1 45 ? 0.183 16 3.791 1 97.06 45 VAL B CA 1
ATOM 149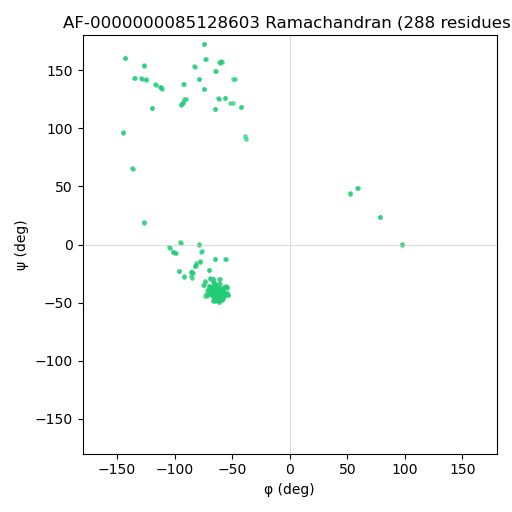7 C C . VAL B 1 45 ? -0.47 17.125 4.586 1 97.06 45 VAL B C 1
ATOM 1499 O O . VAL B 1 45 ? 0.204 17.828 5.336 1 97.06 45 VAL B O 1
ATOM 1502 N N . LEU B 1 46 ? -1.787 17.281 4.438 1 97.69 46 LEU B N 1
ATOM 1503 C CA . LEU B 1 46 ? -2.504 18.297 5.199 1 97.69 46 LEU B CA 1
ATOM 1504 C C . LEU B 1 46 ? -2.305 18.094 6.699 1 97.69 46 LEU B C 1
ATOM 1506 O O . LEU B 1 46 ? -2.109 19.062 7.438 1 97.69 46 LEU B O 1
ATOM 1510 N N . SER B 1 47 ? -2.373 16.891 7.102 1 97.88 47 SER B N 1
ATOM 1511 C CA . SER B 1 47 ? -2.211 16.562 8.516 1 97.88 47 SER B CA 1
ATOM 1512 C C . SER B 1 47 ? -0.824 16.938 9.016 1 97.88 47 SER B C 1
ATOM 1514 O O . SER B 1 47 ? -0.687 17.5 10.109 1 97.88 47 SER B O 1
ATOM 1516 N N . LEU B 1 48 ? 0.211 16.672 8.234 1 97.56 48 LEU B N 1
ATOM 1517 C CA . LEU B 1 48 ? 1.578 17 8.625 1 97.56 48 LEU B CA 1
ATOM 1518 C C . LEU B 1 48 ? 1.779 18.516 8.695 1 97.56 48 LEU B C 1
ATOM 1520 O O . LEU B 1 48 ? 2.398 19.016 9.633 1 97.56 48 LEU B O 1
ATOM 1524 N N . ILE B 1 49 ? 1.278 19.188 7.719 1 97.94 49 ILE B N 1
ATOM 1525 C CA . ILE B 1 49 ? 1.425 20.625 7.699 1 97.94 49 ILE B CA 1
ATOM 1526 C C . ILE B 1 49 ? 0.695 21.234 8.891 1 97.94 49 ILE B C 1
ATOM 1528 O O . ILE B 1 49 ? 1.221 22.141 9.562 1 97.94 49 ILE B O 1
ATOM 1532 N N . SER B 1 50 ? -0.527 20.781 9.117 1 98 50 SER B N 1
ATOM 1533 C CA . SER B 1 50 ? -1.311 21.266 10.25 1 98 50 SER B CA 1
ATOM 1534 C C . SER B 1 50 ? -0.548 21.109 11.562 1 98 50 SER B C 1
ATOM 1536 O O . SER B 1 50 ? -0.527 22.031 12.383 1 98 50 SER B O 1
ATOM 1538 N N . ALA B 1 51 ? 0.104 20.016 11.727 1 97.56 51 ALA B N 1
ATOM 1539 C CA . ALA B 1 51 ? 0.814 19.688 12.961 1 97.56 51 ALA B CA 1
ATOM 1540 C C . ALA B 1 51 ? 2.186 20.359 12.992 1 97.56 51 ALA B C 1
ATOM 1542 O O . ALA B 1 51 ? 2.816 20.453 14.055 1 97.56 51 ALA B O 1
ATOM 1543 N N . ASN B 1 52 ? 2.707 20.797 11.836 1 97.69 52 ASN B N 1
ATOM 1544 C CA . ASN B 1 52 ? 4.051 21.359 11.719 1 97.69 52 ASN B CA 1
ATOM 1545 C C . ASN B 1 52 ? 4.062 22.594 10.836 1 97.69 52 ASN B C 1
ATOM 1547 O O . ASN B 1 52 ? 4.723 22.625 9.797 1 97.69 52 ASN B O 1
ATOM 1551 N N . PRO B 1 53 ? 3.385 23.672 11.297 1 97.25 53 PRO B N 1
ATOM 1552 C CA . PRO B 1 53 ? 3.41 24.891 10.484 1 97.25 53 PRO B CA 1
ATOM 1553 C C . PRO B 1 53 ? 4.828 25.375 10.195 1 97.25 53 PRO B C 1
ATOM 1555 O O . PRO B 1 53 ? 5.656 25.453 11.102 1 97.25 53 PRO B O 1
ATOM 1558 N N . GLY B 1 54 ? 5.086 25.547 8.883 1 96.31 54 GLY B N 1
ATOM 1559 C CA . GLY B 1 54 ? 6.395 26.047 8.5 1 96.31 54 GLY B CA 1
ATOM 1560 C C . GLY B 1 54 ? 7.359 24.953 8.086 1 96.31 54 GLY B C 1
ATOM 1561 O O . GLY B 1 54 ? 8.508 25.234 7.727 1 96.31 54 GLY B O 1
ATOM 1562 N N . ALA B 1 55 ? 6.926 23.719 8.125 1 96 55 ALA B N 1
ATOM 1563 C CA . ALA B 1 55 ? 7.758 22.641 7.617 1 96 55 ALA B CA 1
ATOM 1564 C C . ALA B 1 55 ? 8 22.797 6.121 1 96 55 ALA B C 1
ATOM 1566 O O . ALA B 1 55 ? 7.133 23.266 5.387 1 96 55 ALA B O 1
ATOM 1567 N N . SER B 1 56 ? 9.148 22.328 5.664 1 95.12 56 SER B N 1
ATOM 1568 C CA . SER B 1 56 ? 9.477 22.453 4.246 1 95.12 56 SER B CA 1
ATOM 1569 C C . SER B 1 56 ? 8.836 21.328 3.432 1 95.12 56 SER B C 1
ATOM 1571 O O . SER B 1 56 ? 8.547 20.266 3.965 1 95.12 56 SER B O 1
ATOM 1573 N N . GLN B 1 57 ? 8.617 21.656 2.156 1 94.44 57 GLN B N 1
ATOM 1574 C CA . GLN B 1 57 ? 8.094 20.656 1.242 1 94.44 57 GLN B CA 1
ATOM 1575 C C . GLN B 1 57 ? 8.961 19.406 1.25 1 94.44 57 GLN B C 1
ATOM 1577 O O . GLN B 1 57 ? 8.445 18.281 1.197 1 94.44 57 GLN B O 1
ATOM 1582 N N . ARG B 1 58 ? 10.227 19.562 1.357 1 92.94 58 ARG B N 1
ATOM 1583 C CA . ARG B 1 58 ? 11.164 18.453 1.378 1 92.94 58 ARG B CA 1
ATOM 1584 C C . ARG B 1 58 ? 10.953 17.578 2.605 1 92.94 58 ARG B C 1
ATOM 1586 O O . ARG B 1 58 ? 10.875 16.344 2.494 1 92.94 58 ARG B O 1
ATOM 1593 N N . GLN B 1 59 ? 10.852 18.172 3.744 1 94.38 59 GLN B N 1
ATOM 1594 C CA . GLN B 1 59 ? 10.625 17.438 4.984 1 94.38 59 GLN B CA 1
ATOM 1595 C C . GLN B 1 59 ? 9.32 16.656 4.934 1 94.38 59 GLN B C 1
ATOM 1597 O O . GLN B 1 59 ? 9.266 15.5 5.359 1 94.38 59 GLN B O 1
ATOM 1602 N N . ILE B 1 60 ? 8.297 17.297 4.395 1 96.25 60 ILE B N 1
ATOM 1603 C CA . ILE B 1 60 ? 6.98 16.672 4.312 1 96.25 60 ILE B CA 1
ATOM 1604 C C . ILE B 1 60 ? 7.035 15.477 3.371 1 96.25 60 ILE B C 1
ATOM 1606 O O . ILE B 1 60 ? 6.582 14.383 3.719 1 96.25 60 ILE B O 1
ATOM 1610 N N . ALA B 1 61 ? 7.625 15.672 2.215 1 95.12 61 ALA B N 1
ATOM 1611 C CA . ALA B 1 61 ? 7.73 14.617 1.214 1 95.12 61 ALA B CA 1
ATOM 1612 C C . ALA B 1 61 ? 8.477 13.406 1.771 1 95.12 61 ALA B C 1
ATOM 1614 O O . ALA B 1 61 ? 8.023 12.266 1.616 1 95.12 61 ALA B O 1
ATOM 1615 N N . GLU B 1 62 ? 9.594 13.633 2.482 1 93.06 62 GLU B N 1
ATOM 1616 C CA . GLU B 1 62 ? 10.406 12.57 3.068 1 93.06 62 GLU B CA 1
ATOM 1617 C C . GLU B 1 62 ? 9.625 11.812 4.141 1 93.06 62 GLU B C 1
ATOM 1619 O O . GLU B 1 62 ? 9.695 10.578 4.211 1 93.06 62 GLU B O 1
ATOM 1624 N N . THR B 1 63 ? 8.875 12.539 4.906 1 93.56 63 THR B N 1
ATOM 1625 C CA . THR B 1 63 ? 8.156 11.953 6.027 1 93.56 63 THR B CA 1
ATOM 1626 C C . THR B 1 63 ? 7.031 11.047 5.535 1 93.56 63 THR B C 1
ATOM 1628 O O . THR B 1 63 ? 6.812 9.961 6.086 1 93.56 63 THR B O 1
ATOM 1631 N N . VAL B 1 64 ? 6.316 11.43 4.461 1 93.94 64 VAL B N 1
ATOM 1632 C CA . VAL B 1 64 ? 5.199 10.633 3.961 1 93.94 64 VAL B CA 1
ATOM 1633 C C . VAL B 1 64 ? 5.68 9.711 2.846 1 93.94 64 VAL B C 1
ATOM 1635 O O . VAL B 1 64 ? 4.879 9 2.23 1 93.94 64 VAL B O 1
ATOM 1638 N N . MET B 1 65 ? 6.957 9.711 2.51 1 92.81 65 MET B N 1
ATOM 1639 C CA . MET B 1 65 ? 7.59 8.836 1.526 1 92.81 65 MET B CA 1
ATOM 1640 C C . MET B 1 65 ? 6.953 9.016 0.152 1 92.81 65 MET B C 1
ATOM 1642 O O . MET B 1 65 ? 6.582 8.039 -0.497 1 92.81 65 MET B O 1
ATOM 1646 N N . ILE B 1 66 ? 6.82 10.195 -0.238 1 94.19 66 ILE B N 1
ATOM 1647 C CA . ILE B 1 66 ? 6.41 10.594 -1.579 1 94.19 66 ILE B CA 1
ATOM 1648 C C . ILE B 1 66 ? 7.578 11.258 -2.303 1 94.19 66 ILE B C 1
ATOM 1650 O O . ILE B 1 66 ? 8.312 12.047 -1.709 1 94.19 66 ILE B O 1
ATOM 1654 N N . SER B 1 67 ? 7.793 10.867 -3.559 1 93.62 67 SER B N 1
ATOM 1655 C CA . SER B 1 67 ? 8.883 11.469 -4.324 1 93.62 67 SER B CA 1
ATOM 1656 C C . SER B 1 67 ? 8.672 12.977 -4.48 1 93.62 67 SER B C 1
ATOM 1658 O O . SER B 1 67 ? 7.539 13.453 -4.48 1 93.62 67 SER B O 1
ATOM 1660 N N . GLN B 1 68 ? 9.727 13.672 -4.703 1 93.19 68 GLN B N 1
ATOM 1661 C CA . GLN B 1 68 ? 9.68 15.133 -4.781 1 93.19 68 GLN B CA 1
ATOM 1662 C C . GLN B 1 68 ? 8.852 15.594 -5.977 1 93.19 68 GLN B C 1
ATOM 1664 O O . GLN B 1 68 ? 8.031 16.5 -5.859 1 93.19 68 GLN B O 1
ATOM 1669 N N . PRO B 1 69 ? 9.039 14.953 -7.125 1 94.31 69 PRO B N 1
ATOM 1670 C CA . PRO B 1 69 ? 8.188 15.367 -8.242 1 94.31 69 PRO B CA 1
ATOM 1671 C C . PRO B 1 69 ? 6.703 15.172 -7.965 1 94.31 69 PRO B C 1
ATOM 1673 O O . PRO B 1 69 ? 5.891 16.047 -8.281 1 94.31 69 PRO B O 1
ATOM 1676 N N . ASN B 1 70 ? 6.348 14.016 -7.363 1 95.5 70 ASN B N 1
ATOM 1677 C CA . ASN B 1 70 ? 4.953 13.758 -7.02 1 95.5 70 ASN B CA 1
ATOM 1678 C C . ASN B 1 70 ? 4.453 14.719 -5.941 1 95.5 70 ASN B C 1
ATOM 1680 O O . ASN B 1 70 ? 3.297 15.141 -5.969 1 95.5 70 ASN B O 1
ATOM 1684 N N . MET B 1 71 ? 5.332 15.062 -5.059 1 95.75 71 MET B N 1
ATOM 1685 C CA . MET B 1 71 ? 4.996 16.016 -4 1 95.75 71 MET B CA 1
ATOM 1686 C C . MET B 1 71 ? 4.719 17.391 -4.582 1 95.75 71 MET B C 1
ATOM 1688 O O . MET B 1 71 ? 3.752 18.047 -4.195 1 95.75 71 MET B O 1
ATOM 1692 N N . ALA B 1 72 ? 5.59 17.812 -5.52 1 95.25 72 ALA B N 1
ATOM 1693 C CA . ALA B 1 72 ? 5.41 19.125 -6.152 1 95.25 72 ALA B CA 1
ATOM 1694 C C . ALA B 1 72 ? 4.047 19.219 -6.832 1 95.25 72 ALA B C 1
ATOM 1696 O O . ALA B 1 72 ? 3.342 20.219 -6.68 1 95.25 72 ALA B O 1
ATOM 1697 N N . ALA B 1 73 ? 3.717 18.141 -7.535 1 96.62 73 ALA B N 1
ATOM 1698 C CA . ALA B 1 73 ? 2.422 18.109 -8.211 1 96.62 73 ALA B CA 1
ATOM 1699 C C . ALA B 1 73 ? 1.275 18.141 -7.207 1 96.62 73 ALA B C 1
ATOM 1701 O O . ALA B 1 73 ? 0.284 18.859 -7.414 1 96.62 73 ALA B O 1
ATOM 1702 N N . LEU B 1 74 ? 1.388 17.422 -6.164 1 96.44 74 LEU B N 1
ATOM 1703 C CA . LEU B 1 74 ? 0.39 17.375 -5.102 1 96.44 74 LEU B CA 1
ATOM 1704 C C . LEU B 1 74 ? 0.238 18.734 -4.438 1 96.44 74 LEU B C 1
ATOM 1706 O O . LEU B 1 74 ? -0.883 19.203 -4.211 1 96.44 74 LEU B O 1
ATOM 1710 N N . MET B 1 75 ? 1.336 19.375 -4.172 1 95.88 75 MET B N 1
ATOM 1711 C CA . MET B 1 75 ? 1.331 20.703 -3.551 1 95.88 75 MET B CA 1
ATOM 1712 C C . MET B 1 75 ? 0.631 21.719 -4.441 1 95.88 75 MET B C 1
ATOM 1714 O O . MET B 1 75 ? -0.142 22.547 -3.957 1 95.88 75 MET B O 1
ATOM 1718 N N . GLU B 1 76 ? 0.983 21.656 -5.695 1 96.06 76 GLU B N 1
ATOM 1719 C CA . GLU B 1 76 ? 0.358 22.578 -6.648 1 96.06 76 GLU B CA 1
ATOM 1720 C C . GLU B 1 76 ? -1.16 22.406 -6.652 1 96.06 76 GLU B C 1
ATOM 1722 O O . GLU B 1 76 ? -1.894 23.406 -6.629 1 96.06 76 GLU B O 1
ATOM 1727 N N . ARG B 1 77 ? -1.651 21.203 -6.629 1 96.06 77 ARG B N 1
ATOM 1728 C CA . ARG B 1 77 ? -3.082 20.922 -6.625 1 96.06 77 ARG B CA 1
ATOM 1729 C C . ARG B 1 77 ? -3.744 21.469 -5.363 1 96.06 77 ARG B C 1
ATOM 1731 O O . ARG B 1 77 ? -4.812 22.094 -5.434 1 96.06 77 ARG B O 1
ATOM 1738 N N . LEU B 1 78 ? -3.123 21.312 -4.227 1 96.94 78 LEU B N 1
ATOM 1739 C CA . LEU B 1 78 ? -3.672 21.766 -2.955 1 96.94 78 LEU B CA 1
ATOM 1740 C C . LEU B 1 78 ? -3.658 23.281 -2.875 1 96.94 78 LEU B C 1
ATOM 1742 O O . LEU B 1 78 ? -4.57 23.891 -2.307 1 96.94 78 LEU B O 1
ATOM 1746 N N . GLN B 1 79 ? -2.576 23.859 -3.404 1 96.62 79 GLN B N 1
ATOM 1747 C CA . GLN B 1 79 ? -2.477 25.328 -3.422 1 96.62 79 GLN B CA 1
ATOM 1748 C C . GLN B 1 79 ? -3.551 25.938 -4.316 1 96.62 79 GLN B C 1
ATOM 1750 O O . GLN B 1 79 ? -4.16 26.938 -3.957 1 96.62 79 GLN B O 1
ATOM 1755 N N . VAL B 1 80 ? -3.773 25.359 -5.523 1 96.44 80 VAL B N 1
ATOM 1756 C CA . VAL B 1 80 ? -4.789 25.828 -6.461 1 96.44 80 VAL B CA 1
ATOM 1757 C C . VAL B 1 80 ? -6.172 25.719 -5.82 1 96.44 80 VAL B C 1
ATOM 1759 O O . VAL B 1 80 ? -7.027 26.578 -6.039 1 96.44 80 VAL B O 1
ATOM 1762 N N . ARG B 1 81 ? -6.398 24.719 -4.973 1 96.44 81 ARG B N 1
ATOM 1763 C CA . ARG B 1 81 ? -7.656 24.516 -4.254 1 96.44 81 ARG B CA 1
ATOM 1764 C C . ARG B 1 81 ? -7.77 25.484 -3.08 1 96.44 81 ARG B C 1
ATOM 1766 O O . ARG B 1 81 ? -8.781 25.516 -2.381 1 96.44 81 ARG B O 1
ATOM 1773 N N . GLY B 1 82 ? -6.707 26.234 -2.822 1 97.69 82 GLY B N 1
ATOM 1774 C CA . GLY B 1 82 ? -6.699 27.234 -1.766 1 97.69 82 GLY B CA 1
ATOM 1775 C C . GLY B 1 82 ? -6.512 26.641 -0.383 1 97.69 82 GLY B C 1
ATOM 1776 O O . GLY B 1 82 ? -6.906 27.234 0.617 1 97.69 82 GLY B O 1
ATOM 1777 N N . LEU B 1 83 ? -5.91 25.453 -0.24 1 98.25 83 LEU B N 1
ATOM 1778 C CA . LEU B 1 83 ? -5.855 24.734 1.026 1 98.25 83 LEU B CA 1
ATOM 1779 C C . LEU B 1 83 ? -4.539 25 1.747 1 98.25 83 LEU B C 1
ATOM 1781 O O . LEU B 1 83 ? -4.426 24.766 2.951 1 98.25 83 LEU B O 1
ATOM 1785 N N . LEU B 1 84 ? -3.52 25.406 0.972 1 97.69 84 LEU B N 1
ATOM 1786 C CA . LEU B 1 84 ? -2.252 25.719 1.625 1 97.69 84 LEU B CA 1
ATOM 1787 C C . LEU B 1 84 ? -1.572 26.906 0.961 1 97.69 84 LEU B C 1
ATOM 1789 O O . LEU B 1 84 ? -1.965 27.328 -0.132 1 97.69 84 LEU B O 1
ATOM 1793 N N . ARG B 1 85 ? -0.663 27.516 1.651 1 96.81 85 ARG B N 1
ATOM 1794 C CA . ARG B 1 85 ? 0.185 28.594 1.148 1 96.81 85 ARG B CA 1
ATOM 1795 C C . ARG B 1 85 ? 1.66 28.281 1.381 1 96.81 85 ARG B C 1
ATOM 1797 O O . ARG B 1 85 ? 2.006 27.547 2.305 1 96.81 85 ARG B O 1
ATOM 1804 N N . ARG B 1 86 ? 2.391 28.859 0.533 1 95.19 86 ARG B N 1
ATOM 1805 C CA . ARG B 1 86 ? 3.838 28.688 0.573 1 95.19 86 ARG B CA 1
ATOM 1806 C C . ARG B 1 86 ? 4.551 30 0.866 1 95.19 86 ARG B C 1
ATOM 1808 O O . ARG B 1 86 ? 4.145 31.047 0.372 1 95.19 86 ARG B O 1
ATOM 1815 N N . GLU B 1 87 ? 5.516 29.875 1.712 1 94.62 87 GLU B N 1
ATOM 1816 C CA . GLU B 1 87 ? 6.379 31.016 1.984 1 94.62 87 GLU B CA 1
ATOM 1817 C C . GLU B 1 87 ? 7.852 30.656 1.834 1 94.62 87 GLU B C 1
ATOM 1819 O O . GLU B 1 87 ? 8.25 29.531 2.162 1 94.62 87 GLU B O 1
ATOM 1824 N N . ALA B 1 88 ? 8.594 31.578 1.312 1 92.25 88 ALA B N 1
ATOM 1825 C CA . ALA B 1 88 ? 10.031 31.344 1.214 1 92.25 88 ALA B CA 1
ATOM 1826 C C . ALA B 1 88 ? 10.703 31.469 2.58 1 92.25 88 ALA B C 1
ATOM 1828 O O . ALA B 1 88 ? 10.359 32.344 3.369 1 92.25 88 ALA B O 1
ATOM 1829 N N . ASP B 1 89 ? 11.57 30.484 2.877 1 89.38 89 ASP B N 1
ATOM 1830 C CA . ASP B 1 89 ? 12.375 30.594 4.094 1 89.38 89 ASP B CA 1
ATOM 1831 C C . ASP B 1 89 ? 13.289 31.812 4.051 1 89.38 89 ASP B C 1
ATOM 1833 O O . ASP B 1 89 ? 14.039 32 3.09 1 89.38 89 ASP B O 1
ATOM 1837 N N . PRO B 1 90 ? 13.156 32.562 5.059 1 90.06 90 PRO B N 1
ATOM 1838 C CA . PRO B 1 90 ? 13.992 33.781 5.062 1 90.06 90 PRO B CA 1
ATOM 1839 C C . PRO B 1 90 ? 15.484 33.438 5.055 1 90.06 90 PRO B C 1
ATOM 1841 O O . PRO B 1 90 ? 16.281 34.219 4.527 1 90.06 90 PRO B O 1
ATOM 1844 N N . ALA B 1 91 ? 15.867 32.375 5.582 1 91.25 91 ALA B N 1
ATOM 1845 C CA . ALA B 1 91 ? 17.266 31.969 5.684 1 91.25 91 ALA B CA 1
ATOM 1846 C C . ALA B 1 91 ? 17.734 31.266 4.41 1 91.25 91 ALA B C 1
ATOM 1848 O O . ALA B 1 91 ? 18.938 31.234 4.113 1 91.25 91 ALA B O 1
ATOM 1849 N N . ASP B 1 92 ? 16.938 30.656 3.746 1 89.75 92 ASP B N 1
ATOM 1850 C CA . ASP B 1 92 ? 17.188 29.922 2.504 1 89.75 92 ASP B CA 1
ATOM 1851 C C . ASP B 1 92 ? 16 30.031 1.55 1 89.75 92 ASP B C 1
ATOM 1853 O O . ASP B 1 92 ? 15.086 29.203 1.6 1 89.75 92 ASP B O 1
ATOM 1857 N N . ARG B 1 93 ? 16.031 30.906 0.651 1 86.88 93 ARG B N 1
ATOM 1858 C CA . ARG B 1 93 ? 14.898 31.25 -0.211 1 86.88 93 ARG B CA 1
ATOM 1859 C C . ARG B 1 93 ? 14.523 30.078 -1.109 1 86.88 93 ARG B C 1
ATOM 1861 O O . ARG B 1 93 ? 13.43 30.047 -1.679 1 86.88 93 ARG B O 1
ATOM 1868 N N . ARG B 1 94 ? 15.336 29.078 -1.194 1 85.31 94 ARG B N 1
ATOM 1869 C CA . ARG B 1 94 ? 15.047 27.906 -2.021 1 85.31 94 ARG B CA 1
ATOM 1870 C C . ARG B 1 94 ? 14.117 26.938 -1.298 1 85.31 94 ARG B C 1
ATOM 1872 O O . ARG B 1 94 ? 13.531 26.047 -1.92 1 85.31 94 ARG B O 1
ATOM 1879 N N . LEU B 1 95 ? 14.07 27.203 -0.021 1 88.31 95 LEU B N 1
ATOM 1880 C CA . LEU B 1 95 ? 13.211 26.328 0.785 1 88.31 95 LEU B CA 1
ATOM 1881 C C . LEU B 1 95 ? 11.805 26.922 0.893 1 88.31 95 LEU B C 1
ATOM 1883 O O . LEU B 1 95 ? 11.641 28.094 1.217 1 88.31 95 LEU B O 1
ATOM 1887 N N . SER B 1 96 ? 10.953 26.078 0.507 1 92 96 SER B N 1
ATOM 1888 C CA . SER B 1 96 ? 9.555 26.484 0.61 1 92 96 SER B CA 1
ATOM 1889 C C . SER B 1 96 ? 8.93 26 1.916 1 92 96 SER B C 1
ATOM 1891 O O . SER B 1 96 ? 8.891 24.797 2.184 1 92 96 SER B O 1
ATOM 1893 N N . LEU B 1 97 ? 8.469 27 2.688 1 96.06 97 LEU B N 1
ATOM 1894 C CA . LEU B 1 97 ? 7.773 26.703 3.934 1 96.06 97 LEU B CA 1
ATOM 1895 C C . LEU B 1 97 ? 6.266 26.609 3.705 1 96.06 97 LEU B C 1
ATOM 1897 O O . LEU B 1 97 ? 5.695 27.406 2.961 1 96.06 97 LEU B O 1
ATOM 1901 N N . LEU B 1 98 ? 5.668 25.594 4.367 1 97.44 98 LEU B N 1
ATOM 1902 C CA . LEU B 1 98 ? 4.273 25.297 4.066 1 97.44 98 LEU B CA 1
ATOM 1903 C C . LEU B 1 98 ? 3.379 25.609 5.258 1 97.44 98 LEU B C 1
ATOM 1905 O O . LEU B 1 98 ? 3.732 25.312 6.402 1 97.44 98 LEU B O 1
ATOM 1909 N N . TYR B 1 99 ? 2.264 26.25 4.957 1 98.25 99 TYR B N 1
ATOM 1910 C CA . TYR B 1 99 ? 1.229 26.578 5.934 1 98.25 99 TYR B CA 1
ATOM 1911 C C . TYR B 1 99 ? -0.156 26.25 5.387 1 98.25 99 TYR B C 1
ATOM 1913 O O . TYR B 1 99 ? -0.414 26.422 4.195 1 98.25 99 TYR B O 1
ATOM 1921 N N . LEU B 1 100 ? -1.027 25.766 6.316 1 98.5 100 LEU B N 1
ATOM 1922 C CA . LEU B 1 100 ? -2.414 25.625 5.883 1 98.5 100 LEU B CA 1
ATOM 1923 C C . LEU B 1 100 ? -3.125 26.984 5.906 1 98.5 100 LEU B C 1
ATOM 1925 O O . LEU B 1 100 ? -2.865 27.812 6.785 1 98.5 100 LEU B O 1
ATOM 1929 N N . THR B 1 101 ? -3.98 27.188 4.902 1 98.56 101 THR B N 1
ATOM 1930 C CA . THR B 1 101 ? -4.93 28.281 5 1 98.56 101 THR B CA 1
ATOM 1931 C C . THR B 1 101 ? -6.051 27.953 5.98 1 98.56 101 THR B C 1
ATOM 1933 O O . THR B 1 101 ? -6.105 26.844 6.508 1 98.56 101 THR B O 1
ATOM 1936 N N . ALA B 1 102 ? -6.961 29 6.289 1 98.31 102 ALA B N 1
ATOM 1937 C CA . ALA B 1 102 ? -8.133 28.734 7.121 1 98.31 102 ALA B CA 1
ATOM 1938 C C . ALA B 1 102 ? -9 27.641 6.512 1 98.31 102 ALA B C 1
ATOM 1940 O O . ALA B 1 102 ? -9.516 26.766 7.223 1 98.31 102 ALA B O 1
ATOM 1941 N N . GLU B 1 103 ? -9.117 27.672 5.219 1 97.88 103 GLU B N 1
ATOM 1942 C CA . GLU B 1 103 ? -9.883 26.656 4.504 1 97.88 103 GLU B CA 1
ATOM 1943 C C . GLU B 1 103 ? -9.203 25.297 4.59 1 97.88 103 GLU B C 1
ATOM 1945 O O . GLU B 1 103 ? -9.875 24.281 4.746 1 97.88 103 GLU B O 1
ATOM 1950 N N . GLY B 1 104 ? -7.879 25.297 4.465 1 98.06 104 GLY B N 1
ATOM 1951 C CA . GLY B 1 104 ? -7.105 24.062 4.598 1 98.06 104 GLY B CA 1
ATOM 1952 C C . GLY B 1 104 ? -7.25 23.422 5.961 1 98.06 104 GLY B C 1
ATOM 1953 O O . GLY B 1 104 ? -7.391 22.203 6.062 1 98.06 104 GLY B O 1
ATOM 1954 N N . GLU B 1 105 ? -7.258 24.266 6.996 1 98.25 105 GLU B N 1
ATOM 1955 C CA . GLU B 1 105 ? -7.426 23.766 8.359 1 98.25 105 GLU B CA 1
ATOM 1956 C C . GLU B 1 105 ? -8.82 23.188 8.562 1 98.25 105 GLU B C 1
ATOM 1958 O O . GLU B 1 105 ? -8.977 22.125 9.172 1 98.25 105 GLU B O 1
ATOM 1963 N N . ARG B 1 106 ? -9.805 23.859 8.047 1 97.75 106 ARG B N 1
ATOM 1964 C CA . ARG B 1 106 ? -11.18 23.391 8.172 1 97.75 106 ARG B CA 1
ATOM 1965 C C . ARG B 1 106 ? -11.359 22.047 7.477 1 97.75 106 ARG B C 1
ATOM 1967 O O . ARG B 1 106 ? -11.953 21.125 8.039 1 97.75 106 ARG B O 1
ATOM 1974 N N . LEU B 1 107 ? -10.844 21.938 6.285 1 97.12 107 LEU B N 1
ATOM 1975 C CA . LEU B 1 107 ? -10.953 20.688 5.543 1 97.12 107 LEU B CA 1
ATOM 1976 C C . LEU B 1 107 ? -10.219 19.562 6.262 1 97.12 107 LEU B C 1
ATOM 1978 O O . LEU B 1 107 ? -10.727 18.438 6.348 1 97.12 107 LEU B O 1
ATOM 1982 N N . HIS B 1 108 ? -9.016 19.875 6.73 1 97.31 108 HIS B N 1
ATOM 1983 C CA . HIS B 1 108 ? -8.227 18.891 7.465 1 97.31 108 HIS B CA 1
ATOM 1984 C C . HIS B 1 108 ? -8.984 18.375 8.688 1 97.31 108 HIS B C 1
ATOM 1986 O O . HIS B 1 108 ? -9.023 17.172 8.945 1 97.31 108 HIS B O 1
ATOM 1992 N N . GLU B 1 109 ? -9.586 19.328 9.43 1 97.25 109 GLU B N 1
ATOM 1993 C CA . GLU B 1 109 ? -10.328 18.953 10.633 1 97.25 109 GLU B CA 1
ATOM 1994 C C . GLU B 1 109 ? -11.508 18.047 10.289 1 97.25 109 GLU B C 1
ATOM 1996 O O . GLU B 1 109 ? -11.758 17.062 10.984 1 97.25 109 GLU B O 1
ATOM 2001 N N . GLU B 1 110 ? -12.211 18.375 9.242 1 96.31 110 GLU B N 1
ATOM 2002 C CA . GLU B 1 110 ? -13.32 17.547 8.773 1 96.31 110 GLU B CA 1
ATOM 2003 C C . GLU B 1 110 ? -12.828 16.156 8.359 1 96.31 110 GLU B C 1
ATOM 2005 O O . GLU B 1 110 ? -13.438 15.148 8.711 1 96.31 110 GLU B O 1
ATOM 2010 N N . ALA B 1 111 ? -11.766 16.125 7.633 1 96.19 111 ALA B N 1
ATOM 2011 C CA . ALA B 1 111 ? -11.195 14.867 7.164 1 96.19 111 ALA B CA 1
ATOM 2012 C C . ALA B 1 111 ? -10.695 14.023 8.336 1 96.19 111 ALA B C 1
ATOM 2014 O O . ALA B 1 111 ? -10.883 12.797 8.344 1 96.19 111 ALA B O 1
ATOM 2015 N N . ALA B 1 112 ? -10.047 14.711 9.297 1 95.81 112 ALA B N 1
ATOM 2016 C CA . ALA B 1 112 ? -9.531 14.016 10.477 1 95.81 112 ALA B CA 1
ATOM 2017 C C . ALA B 1 112 ? -10.648 13.336 11.25 1 95.81 112 ALA B C 1
ATOM 2019 O O . ALA B 1 112 ? -10.484 12.219 11.75 1 95.81 112 ALA B O 1
ATOM 2020 N N . ALA B 1 113 ? -11.773 13.992 11.32 1 94.62 113 ALA B N 1
ATOM 2021 C CA . ALA B 1 113 ? -12.938 13.414 12 1 94.62 113 ALA B CA 1
ATOM 2022 C C . ALA B 1 113 ? -13.43 12.172 11.266 1 94.62 113 ALA B C 1
ATOM 2024 O O . ALA B 1 113 ? -13.797 11.18 11.898 1 94.62 113 ALA B O 1
ATOM 2025 N N . GLN B 1 114 ? -13.438 12.219 9.953 1 93.06 114 GLN B N 1
ATOM 2026 C CA . GLN B 1 114 ? -13.852 11.078 9.148 1 93.06 114 GLN B CA 1
ATOM 2027 C C . GLN B 1 114 ? -12.875 9.914 9.289 1 93.06 114 GLN B C 1
ATOM 2029 O O . GLN B 1 114 ? -13.289 8.75 9.336 1 93.06 114 GLN B O 1
ATOM 2034 N N . VAL B 1 115 ? -11.594 10.211 9.383 1 91.62 115 VAL B N 1
ATOM 2035 C CA . VAL B 1 115 ? -10.562 9.188 9.523 1 91.62 115 VAL B CA 1
ATOM 2036 C C . VAL B 1 115 ? -10.703 8.492 10.875 1 91.62 115 VAL B C 1
ATOM 2038 O O . VAL B 1 115 ? -10.484 7.285 10.984 1 91.62 115 VAL B O 1
ATOM 2041 N N . GLU B 1 116 ? -11.031 9.219 11.859 1 89.25 116 GLU B N 1
ATOM 2042 C CA . GLU B 1 116 ? -11.234 8.625 13.18 1 89.25 116 GLU B CA 1
ATOM 2043 C C . GLU B 1 116 ? -12.391 7.633 13.164 1 89.25 116 GLU B C 1
ATOM 2045 O O . GLU B 1 116 ? -12.312 6.574 13.797 1 89.25 116 GLU B O 1
ATOM 2050 N N . ILE B 1 117 ? -13.406 7.957 12.414 1 86.69 117 ILE B N 1
ATOM 2051 C CA . ILE B 1 117 ? -14.539 7.055 12.266 1 86.69 117 ILE B CA 1
ATOM 2052 C C . ILE B 1 117 ? -14.109 5.801 11.508 1 86.69 117 ILE B C 1
ATOM 2054 O O . ILE B 1 117 ? -14.453 4.684 11.898 1 86.69 117 ILE B O 1
ATOM 2058 N N . LEU B 1 118 ? -13.328 6.023 10.477 1 83.38 118 LEU B N 1
ATOM 2059 C CA . LEU B 1 118 ? -12.812 4.922 9.672 1 83.38 118 LEU B CA 1
ATOM 2060 C C . LEU B 1 118 ? -11.953 3.988 10.516 1 83.38 118 LEU B C 1
ATOM 2062 O O . LEU B 1 118 ? -12.039 2.766 10.391 1 83.38 118 LEU B O 1
ATOM 2066 N N . GLU B 1 119 ? -11.07 4.59 11.258 1 83.06 119 GLU B N 1
ATOM 2067 C CA . GLU B 1 119 ? -10.188 3.818 12.125 1 83.06 119 GLU B CA 1
ATOM 2068 C C . GLU B 1 119 ? -10.984 2.957 13.102 1 83.06 119 GLU B C 1
ATOM 2070 O O . GLU B 1 119 ? -10.625 1.81 13.359 1 83.06 119 GLU B O 1
ATOM 2075 N N . GLN B 1 120 ? -12.062 3.477 13.547 1 80 120 GLN B N 1
ATOM 2076 C CA . GLN B 1 120 ? -12.922 2.727 14.453 1 80 120 GLN B CA 1
ATOM 2077 C C . GLN B 1 120 ? -13.602 1.566 13.734 1 80 120 GLN B C 1
ATOM 2079 O O . GLN B 1 120 ? -13.719 0.469 14.289 1 80 120 GLN B O 1
ATOM 2084 N N . GLU B 1 121 ? -13.961 1.81 12.5 1 75.69 121 GLU B N 1
ATOM 2085 C CA . GLU B 1 121 ? -14.602 0.771 11.703 1 75.69 121 GLU B CA 1
ATOM 2086 C C . GLU B 1 121 ? -13.594 -0.299 11.281 1 75.69 121 GLU B C 1
ATOM 2088 O O . GLU B 1 121 ? -13.898 -1.492 11.32 1 75.69 121 GLU B O 1
ATOM 2093 N N . ALA B 1 122 ? -12.414 0.176 10.828 1 69.75 122 ALA B N 1
ATOM 2094 C CA . ALA B 1 122 ? -11.367 -0.736 10.375 1 69.75 122 ALA B CA 1
ATOM 2095 C C . ALA B 1 122 ? -10.867 -1.613 11.516 1 69.75 122 ALA B C 1
ATOM 2097 O O . ALA B 1 122 ? -10.477 -2.762 11.305 1 69.75 122 ALA B O 1
ATOM 2098 N N . SER B 1 123 ? -10.844 -1.025 12.648 1 69.69 123 SER B N 1
ATOM 2099 C CA . SER B 1 123 ? -10.352 -1.764 13.805 1 69.69 123 SER B CA 1
ATOM 2100 C C . SER B 1 123 ? -11.406 -2.732 14.336 1 69.69 123 SER B C 1
ATOM 2102 O O . SER B 1 123 ? -11.117 -3.537 15.227 1 69.69 123 SER B O 1
ATOM 2104 N N . ARG B 1 124 ? -12.586 -2.463 13.836 1 72.44 124 ARG B N 1
ATOM 2105 C CA . ARG B 1 124 ? -13.562 -3.484 14.211 1 72.44 124 ARG B CA 1
ATOM 2106 C C . ARG B 1 124 ? -13.094 -4.871 13.773 1 72.44 124 ARG B C 1
ATOM 2108 O O . ARG B 1 124 ? -13.5 -5.879 14.359 1 72.44 124 ARG B O 1
ATOM 2115 N N . MET B 1 125 ? -12.102 -4.758 12.969 1 70.56 125 MET B N 1
ATOM 2116 C CA . MET B 1 125 ? -11.539 -5.984 12.406 1 70.56 125 MET B CA 1
ATOM 2117 C C . MET B 1 125 ? -10.5 -6.59 13.344 1 70.56 125 MET B C 1
ATOM 2119 O O . MET B 1 125 ? -10.164 -7.766 13.227 1 70.56 125 MET B O 1
ATOM 2123 N N . LEU B 1 126 ? -9.969 -5.703 14.164 1 83.81 126 LEU B N 1
ATOM 2124 C CA . LEU B 1 126 ? -8.93 -6.094 15.109 1 83.81 126 LEU B CA 1
ATOM 2125 C C . LEU B 1 126 ? -9.328 -5.727 16.531 1 83.81 126 LEU B C 1
ATOM 2127 O O . LEU B 1 126 ? -10 -4.723 16.766 1 83.81 126 LEU B O 1
ATOM 2131 N N . SER B 1 127 ? -9.008 -6.578 17.531 1 87.38 127 SER B N 1
ATOM 2132 C CA . SER B 1 127 ? -9.141 -6.145 18.922 1 87.38 127 SER B CA 1
ATOM 2133 C C . SER B 1 127 ? -8.266 -4.926 19.203 1 87.38 127 SER B C 1
ATOM 2135 O O . SER B 1 127 ? -7.336 -4.633 18.438 1 87.38 127 SER B O 1
ATOM 2137 N N . ALA B 1 128 ? -8.625 -4.164 20.25 1 87.81 128 ALA B N 1
ATOM 2138 C CA . ALA B 1 128 ? -7.824 -3.004 20.641 1 87.81 128 ALA B CA 1
ATOM 2139 C C . ALA B 1 128 ? -6.367 -3.395 20.891 1 87.81 128 ALA B C 1
ATOM 2141 O O . ALA B 1 128 ? -5.453 -2.664 20.5 1 87.81 128 ALA B O 1
ATOM 2142 N N . GLU B 1 129 ? -6.234 -4.539 21.406 1 92 129 GLU B N 1
ATOM 2143 C CA . GLU B 1 129 ? -4.891 -5.027 21.703 1 92 129 GLU B CA 1
ATOM 2144 C C . GLU B 1 129 ? -4.152 -5.402 20.422 1 92 129 GLU B C 1
ATOM 2146 O O . GLU B 1 129 ? -2.982 -5.055 20.25 1 92 129 GLU B O 1
ATOM 2151 N N . ASP B 1 130 ? -4.812 -6.062 19.484 1 92.31 130 ASP B N 1
ATOM 2152 C CA . ASP B 1 130 ? -4.215 -6.449 18.203 1 92.31 130 ASP B CA 1
ATOM 2153 C C . ASP B 1 130 ? -3.836 -5.223 17.391 1 92.31 130 ASP B C 1
ATOM 2155 O O . ASP B 1 130 ? -2.773 -5.191 16.766 1 92.31 130 ASP B O 1
ATOM 2159 N N . LYS B 1 131 ? -4.691 -4.27 17.5 1 91.69 131 LYS B N 1
ATOM 2160 C CA . LYS B 1 131 ? -4.43 -3.037 16.766 1 91.69 131 LYS B CA 1
ATOM 2161 C C . LYS B 1 131 ? -3.174 -2.34 17.281 1 91.69 131 LYS B C 1
ATOM 2163 O O . LYS B 1 131 ? -2.318 -1.925 16.5 1 91.69 131 LYS B O 1
ATOM 2168 N N . GLN B 1 132 ? -3.076 -2.189 18.578 1 93.56 132 GLN B N 1
ATOM 2169 C CA . GLN B 1 132 ? -1.92 -1.532 19.172 1 93.56 132 GLN B CA 1
ATOM 2170 C C . GLN B 1 132 ? -0.634 -2.293 18.875 1 93.56 132 GLN B C 1
ATOM 2172 O O . GLN B 1 132 ? 0.403 -1.686 18.594 1 93.56 132 GLN B O 1
ATOM 2177 N N . GLN B 1 133 ? -0.707 -3.588 18.875 1 94.56 133 GLN B N 1
ATOM 2178 C CA . GLN B 1 133 ? 0.455 -4.414 18.547 1 94.56 133 GLN B CA 1
ATOM 2179 C C . GLN B 1 133 ? 0.837 -4.277 17.078 1 94.56 133 GLN B C 1
ATOM 2181 O O . GLN B 1 133 ? 2.021 -4.195 16.75 1 94.56 133 GLN B O 1
ATOM 2186 N N . LEU B 1 134 ? -0.158 -4.273 16.25 1 94.19 134 LEU B N 1
ATOM 2187 C CA . LEU B 1 134 ? 0.081 -4.109 14.812 1 94.19 134 LEU B CA 1
ATOM 2188 C C . LEU B 1 134 ? 0.759 -2.775 14.523 1 94.19 134 LEU B C 1
ATOM 2190 O O . LEU B 1 134 ? 1.767 -2.727 13.82 1 94.19 134 LEU B O 1
ATOM 2194 N N . LEU B 1 135 ? 0.248 -1.732 15.164 1 94.75 135 LEU B N 1
ATOM 2195 C CA . LEU B 1 135 ? 0.827 -0.407 14.977 1 94.75 135 LEU B CA 1
ATOM 2196 C C . LEU B 1 135 ? 2.273 -0.371 15.453 1 94.75 135 LEU B C 1
ATOM 2198 O O . LEU B 1 135 ? 3.143 0.182 14.781 1 94.75 135 LEU B O 1
ATOM 2202 N N . ARG B 1 136 ? 2.508 -0.964 16.547 1 94.81 136 ARG B N 1
ATOM 2203 C CA . ARG B 1 136 ? 3.857 -0.993 17.094 1 94.81 136 ARG B CA 1
ATOM 2204 C C . ARG B 1 136 ? 4.832 -1.664 16.125 1 94.81 136 ARG B C 1
ATOM 2206 O O . ARG B 1 136 ? 5.934 -1.164 15.906 1 94.81 136 ARG B O 1
ATOM 2213 N N . LEU B 1 137 ? 4.457 -2.742 15.602 1 93.75 137 LEU B N 1
ATOM 2214 C CA . LEU B 1 137 ? 5.32 -3.504 14.703 1 93.75 137 LEU B CA 1
ATOM 2215 C C . LEU B 1 137 ? 5.488 -2.787 13.367 1 93.75 137 LEU B C 1
ATOM 2217 O O . LEU B 1 137 ? 6.574 -2.799 12.781 1 93.75 137 LEU B O 1
ATOM 2221 N N . LEU B 1 138 ? 4.402 -2.195 12.883 1 93.5 138 LEU B N 1
ATOM 2222 C CA . LEU B 1 138 ? 4.496 -1.394 11.664 1 93.5 138 LEU B CA 1
ATOM 2223 C C . LEU B 1 138 ? 5.457 -0.225 11.859 1 93.5 138 LEU B C 1
ATOM 2225 O O . LEU B 1 138 ? 6.246 0.09 10.969 1 93.5 138 LEU B O 1
ATOM 2229 N N . HIS B 1 139 ? 5.402 0.438 13.031 1 93.69 139 HIS B N 1
ATOM 2230 C CA . HIS B 1 139 ? 6.312 1.535 13.336 1 93.69 139 HIS B CA 1
ATOM 2231 C C . HIS B 1 139 ? 7.766 1.079 13.266 1 93.69 139 HIS B C 1
ATOM 2233 O O . HIS B 1 139 ? 8.617 1.791 12.734 1 93.69 139 HIS B O 1
ATOM 2239 N N . LYS B 1 140 ? 8.031 -0.109 13.758 1 91 140 LYS B N 1
ATOM 2240 C CA . LYS B 1 140 ? 9.383 -0.651 13.711 1 91 140 LYS B CA 1
ATOM 2241 C C . LYS B 1 140 ? 9.852 -0.822 12.266 1 91 140 LYS B C 1
ATOM 2243 O O . LYS B 1 140 ? 11 -0.509 11.945 1 91 140 LYS B O 1
ATOM 2248 N N . MET B 1 141 ? 8.953 -1.288 11.492 1 88.12 141 MET B N 1
ATOM 2249 C CA . MET B 1 141 ? 9.266 -1.509 10.078 1 88.12 141 MET B CA 1
ATOM 2250 C C . MET B 1 141 ? 9.539 -0.187 9.367 1 88.12 141 MET B C 1
ATOM 2252 O O . MET B 1 141 ? 10.5 -0.077 8.602 1 88.12 141 MET B O 1
ATOM 2256 N N . ILE B 1 142 ? 8.719 0.82 9.641 1 89.62 142 ILE B N 1
ATOM 2257 C CA . ILE B 1 142 ? 8.797 2.121 8.992 1 89.62 142 ILE B CA 1
ATOM 2258 C C . ILE B 1 142 ? 10.062 2.848 9.445 1 89.62 142 ILE B C 1
ATOM 2260 O O . ILE B 1 142 ? 10.742 3.492 8.641 1 89.62 142 ILE B O 1
ATOM 2264 N N . ASP B 1 143 ? 10.438 2.715 10.648 1 83.88 143 ASP B N 1
ATOM 2265 C CA . ASP B 1 143 ? 11.586 3.395 11.234 1 83.88 143 ASP B CA 1
ATOM 2266 C C . ASP B 1 143 ? 12.898 2.789 10.727 1 83.88 143 ASP B C 1
ATOM 2268 O O . ASP B 1 143 ? 13.906 3.488 10.609 1 83.88 143 ASP B O 1
ATOM 2272 N N . CYS B 1 144 ? 12.891 1.489 10.445 1 71.31 144 CYS B N 1
ATOM 2273 C CA . CYS B 1 144 ? 14.102 0.826 9.992 1 71.31 144 CYS B CA 1
ATOM 2274 C C . CYS B 1 144 ? 14.414 1.185 8.547 1 71.31 144 CYS B C 1
ATOM 2276 O O . CYS B 1 144 ? 15.578 1.139 8.125 1 71.31 144 CYS B O 1
ATOM 2278 N N . ALA B 1 145 ? 13.414 1.371 7.68 1 58.06 145 ALA B N 1
ATOM 2279 C CA . ALA B 1 145 ? 13.633 1.672 6.266 1 58.06 145 ALA B CA 1
ATOM 2280 C C . ALA B 1 145 ? 14.289 3.039 6.09 1 58.06 145 ALA B C 1
ATOM 2282 O O . ALA B 1 145 ? 14.953 3.293 5.086 1 58.06 145 ALA B O 1
ATOM 2283 N N . GLY B 1 146 ? 14 4.02 6.898 1 52 146 GLY B N 1
ATOM 2284 C CA . GLY B 1 146 ? 14.664 5.312 6.84 1 52 146 GLY B CA 1
ATOM 2285 C C . GLY B 1 146 ? 16.062 5.297 7.43 1 52 146 GLY B C 1
ATOM 2286 O O . GLY B 1 146 ? 16.422 4.363 8.148 1 52 146 GLY B O 1
#

Organism: Delftia acidovorans (strain DSM 14801 / SPH-1) (NCBI:txid398578)

InterPro domains:
  IPR000835 MarR-type HTH domain [PF12802] (37-94)
  IPR000835 MarR-type HTH domain [PR00598] (55-71)
  IPR000835 MarR-type HTH domain [PR00598] (72-87)
  IPR000835 MarR-type HTH domain [PR00598] (91-107)
  IPR000835 MarR-type HTH domain [PR00598] (121-141)
  IPR000835 MarR-type HTH domain [PS50995] (7-143)
  IPR000835 MarR-type HTH domain [SM00347] (31-131)
  IPR036388 Winged helix-like DNA-binding domain superfamily [G3DSA:1.10.10.10] (1-144)
  IPR036390 Winged helix DNA-binding domain superfamily [SSF46785] (8-143)
  IPR039422 Transcription regulators MarR/SlyA-like [PTHR33164] (14-142)

pLDDT: mean 90.48, std 9.92, range [32.62, 98.56]

Solvent-accessible surface area (backbone atoms only — not comparable to full-atom values): 15853 Å² total; per-residue (Å²): 127,90,71,81,74,57,47,70,75,54,69,69,32,62,65,53,40,31,45,45,37,34,56,53,42,48,60,57,47,48,67,66,30,54,88,68,74,50,51,72,68,54,47,52,48,48,52,38,30,67,61,30,71,57,44,36,58,66,57,52,22,61,72,70,69,40,56,65,72,60,38,51,54,51,48,51,53,38,37,75,71,49,27,37,46,75,41,63,32,90,90,43,68,87,39,44,20,31,35,59,32,76,60,22,47,52,51,43,52,54,49,51,55,45,48,52,52,46,50,55,57,60,36,69,52,36,54,75,64,53,44,54,51,44,48,53,48,39,49,46,48,41,58,54,65,100,128,90,70,78,74,57,47,69,75,54,69,69,32,62,65,54,40,30,45,46,38,32,58,52,41,48,60,57,48,49,67,64,29,53,87,69,75,51,51,72,69,55,48,52,50,48,51,38,30,66,60,29,70,55,44,35,58,66,59,52,22,62,72,69,70,42,55,64,72,60,39,53,55,50,48,51,55,39,36,76,70,49,28,36,47,78,41,64,33,89,92,43,70,87,40,44,21,31,34,58,31,76,60,22,49,51,51,42,53,55,49,52,54,45,48,53,52,46,49,55,58,60,36,69,52,38,54,74,66,55,46,55,50,45,46,53,50,40,49,46,48,41,59,55,63,100